Protein AF-A0A645BJB6-F1 (afdb_monomer)

Radius of gyration: 19.21 Å; Cα contacts (8 Å, |Δi|>4): 153; chains: 1; bounding box: 45×45×60 Å

Sequence (201 aa):
MPRSFTDSERAYLQQRLQDEALNCLVLYGVKKTTVDELVKRVKMPKGTFYLFYPFKEALFFEVILQYHDKVQQRLQNLLAENTLPPTIDSLTELLLKMYQEADSDLLRRLLTGEDLELIIRKLPPEMTQEHLEHDDFSISQLLAQIPGAQKANAELYSAAFRAVFLMLLHKKEIGESFMDETMRLLIKGLMIQLFHGDHND

Foldseek 3Di:
DPDDDDPVRLVVLLVLLLVLLLVCLLPPNDPRDDLVNSCVSSVHDSVVVCVPDVGSLLSLVVSVLVVVVVLLVVVLVVLVPDPDQDDLVNVLVVVLVSLVVCLPSRVQSNDAPVRVVVSVVPDDPVSVVVSLVVLLVSQLVVQVSHPQFDSPPSSVLSVQVVVLSCCSNVCVVVDVVCNSVVSSVSSSVSSCCRRPNPPDD

Structure (mmCIF, N/CA/C/O backbone):
data_AF-A0A645BJB6-F1
#
_entry.id   AF-A0A645BJB6-F1
#
loop_
_atom_site.group_PDB
_atom_site.id
_atom_site.type_symbol
_atom_site.label_atom_id
_atom_site.label_alt_id
_atom_site.label_comp_id
_atom_site.label_asym_id
_atom_site.label_entity_id
_atom_site.label_seq_id
_atom_site.pdbx_PDB_ins_code
_atom_site.Cartn_x
_atom_site.Cartn_y
_atom_site.Cartn_z
_atom_site.occupancy
_atom_site.B_iso_or_equiv
_atom_site.auth_seq_id
_atom_site.auth_comp_id
_atom_site.auth_asym_id
_atom_site.auth_atom_id
_atom_site.pdbx_PDB_model_num
ATOM 1 N N . MET A 1 1 ? -23.230 22.806 22.222 1.00 41.25 1 MET A N 1
ATOM 2 C CA . MET A 1 1 ? -22.743 22.348 20.902 1.00 41.25 1 MET A CA 1
ATOM 3 C C . MET A 1 1 ? -21.442 21.595 21.128 1.00 41.25 1 MET A C 1
ATOM 5 O O . MET A 1 1 ? -20.683 22.057 21.978 1.00 41.25 1 MET A O 1
ATOM 9 N N . PRO A 1 2 ? -21.194 20.437 20.490 1.00 50.06 2 PRO A N 1
ATOM 10 C CA . PRO A 1 2 ? -19.896 19.785 20.631 1.00 50.06 2 PRO A CA 1
ATOM 11 C C . PRO A 1 2 ? -18.821 20.738 20.096 1.00 50.06 2 PRO A C 1
ATOM 13 O O . PRO A 1 2 ? -19.073 21.450 19.124 1.00 50.06 2 PRO A O 1
ATOM 16 N N . ARG A 1 3 ? -17.652 20.795 20.746 1.00 61.62 3 ARG A N 1
ATOM 17 C CA . ARG A 1 3 ? -16.498 21.530 20.209 1.00 61.62 3 ARG A CA 1
ATOM 18 C C . ARG A 1 3 ? -16.205 20.988 18.810 1.00 61.62 3 ARG A C 1
ATOM 20 O O . ARG A 1 3 ? -15.992 19.787 18.665 1.00 61.62 3 ARG A O 1
ATOM 27 N N . SER A 1 4 ? -16.226 21.853 17.801 1.00 73.06 4 SER A N 1
ATOM 28 C CA . SER A 1 4 ? -15.658 21.521 16.499 1.00 73.06 4 SER A CA 1
ATOM 29 C C . SER A 1 4 ? -14.151 21.387 16.680 1.00 73.06 4 SER A C 1
ATOM 31 O O . SER A 1 4 ? -13.526 22.292 17.235 1.00 73.06 4 SER A O 1
ATOM 33 N N . PHE A 1 5 ? -13.590 20.261 16.251 1.00 77.38 5 PHE A N 1
ATOM 34 C CA . PHE A 1 5 ? -12.142 20.095 16.178 1.00 77.38 5 PHE A CA 1
ATOM 35 C C . PHE A 1 5 ? -11.541 21.189 15.296 1.00 77.38 5 PHE A C 1
ATOM 37 O O . PHE A 1 5 ? -12.163 21.593 14.310 1.00 77.38 5 PHE A O 1
ATOM 44 N N . THR A 1 6 ? -10.345 21.659 15.636 1.00 86.31 6 THR A N 1
ATOM 45 C CA . THR A 1 6 ? -9.548 22.437 14.680 1.00 86.31 6 THR A CA 1
ATOM 46 C C . THR A 1 6 ? -9.111 21.535 13.523 1.00 86.31 6 THR A C 1
ATOM 48 O O . THR A 1 6 ? -9.079 20.309 13.660 1.00 86.31 6 THR A O 1
ATOM 51 N N . ASP A 1 7 ? -8.721 22.115 12.387 1.00 87.31 7 ASP A N 1
ATOM 52 C CA . ASP A 1 7 ? -8.229 21.324 11.248 1.00 87.31 7 ASP A CA 1
ATOM 53 C C . ASP A 1 7 ? -7.007 20.470 11.626 1.00 87.31 7 ASP A C 1
ATOM 55 O O . ASP A 1 7 ? -6.891 19.319 11.207 1.00 87.31 7 ASP A O 1
ATOM 59 N N . SER A 1 8 ? -6.133 20.989 12.495 1.00 88.44 8 SER A N 1
ATOM 60 C CA . SER A 1 8 ? -4.965 20.260 12.998 1.00 88.44 8 SER A CA 1
ATOM 61 C C . SER A 1 8 ? -5.335 19.098 13.924 1.00 88.44 8 SER A C 1
ATOM 63 O O . SER A 1 8 ? -4.765 18.014 13.803 1.00 88.44 8 SER A O 1
ATOM 65 N N . GLU A 1 9 ? -6.306 19.282 14.823 1.00 88.94 9 GLU A N 1
ATOM 66 C CA . GLU A 1 9 ? -6.826 18.202 15.670 1.00 88.94 9 GLU A CA 1
ATOM 67 C C . GLU A 1 9 ? -7.515 17.125 14.830 1.00 88.94 9 GLU A C 1
ATOM 69 O O . GLU A 1 9 ? -7.349 15.930 15.084 1.00 88.94 9 GLU A O 1
ATOM 74 N N . ARG A 1 10 ? -8.265 17.547 13.807 1.00 90.56 10 ARG A N 1
ATOM 75 C CA . ARG A 1 10 ? -8.949 16.653 12.877 1.00 90.56 10 ARG A CA 1
ATOM 76 C C . ARG A 1 10 ? -7.947 15.788 12.113 1.00 90.56 10 ARG A C 1
ATOM 78 O O . ARG A 1 10 ? -8.090 14.568 12.127 1.00 90.56 10 ARG A O 1
ATOM 85 N N . ALA A 1 11 ? -6.918 16.399 11.527 1.00 90.94 11 ALA A N 1
ATOM 86 C CA . ALA A 1 11 ? -5.856 15.687 10.819 1.00 90.94 11 ALA A CA 1
ATOM 87 C C . ALA A 1 11 ? -5.098 14.718 11.743 1.00 90.94 11 ALA A C 1
ATOM 89 O O . ALA A 1 11 ? -4.878 13.562 11.387 1.00 90.94 11 ALA A O 1
ATOM 90 N N . TYR A 1 12 ? -4.765 15.148 12.964 1.00 92.50 12 TYR A N 1
ATOM 91 C CA . TYR A 1 12 ? -4.098 14.293 13.949 1.00 92.50 12 TYR A CA 1
ATOM 92 C C . TYR A 1 12 ? -4.932 13.055 14.316 1.00 92.50 12 TYR A C 1
ATOM 94 O O . TYR A 1 12 ? -4.411 11.939 14.352 1.00 92.50 12 TYR A O 1
ATOM 102 N N . LEU A 1 13 ? -6.230 13.235 14.580 1.00 92.44 13 LEU A N 1
ATOM 103 C CA . LEU A 1 13 ? -7.131 12.128 14.907 1.00 92.44 13 LEU A CA 1
ATOM 104 C C . LEU A 1 13 ? -7.333 11.181 13.725 1.00 92.44 13 LEU A C 1
ATOM 106 O O . LEU A 1 13 ? -7.364 9.969 13.932 1.00 92.44 13 LEU A O 1
ATOM 110 N N . GLN A 1 14 ? -7.444 11.715 12.507 1.00 94.12 14 GLN A N 1
ATOM 111 C CA . GLN A 1 14 ? -7.544 10.908 11.293 1.00 94.12 14 GLN A CA 1
ATOM 112 C C . GLN A 1 14 ? -6.292 10.048 11.099 1.00 94.12 14 GLN A C 1
ATOM 114 O O . GLN A 1 14 ? -6.424 8.837 10.935 1.00 94.12 14 GLN A O 1
ATOM 119 N N . GLN A 1 15 ? -5.098 10.636 11.226 1.00 94.19 15 GLN A N 1
ATOM 120 C CA . GLN A 1 15 ? -3.836 9.899 11.122 1.00 94.19 15 GLN A CA 1
ATOM 121 C C . GLN A 1 15 ? -3.735 8.804 12.190 1.00 94.19 15 GLN A C 1
ATOM 123 O O . GLN A 1 15 ? -3.462 7.649 11.882 1.00 94.19 15 GLN A O 1
ATOM 128 N N . ARG A 1 16 ? -4.037 9.132 13.454 1.00 95.69 16 ARG A N 1
ATOM 129 C CA . ARG A 1 16 ? -4.058 8.146 14.548 1.00 95.69 16 ARG A CA 1
ATOM 130 C C . ARG A 1 16 ? -5.024 6.996 14.271 1.00 95.69 16 ARG A C 1
ATOM 132 O O . ARG A 1 16 ? -4.738 5.859 14.634 1.00 95.69 16 ARG A O 1
ATOM 139 N N . LEU A 1 17 ? -6.176 7.287 13.671 1.00 96.06 17 LEU A N 1
ATOM 140 C CA . LEU A 1 17 ? -7.171 6.280 13.327 1.00 96.06 17 LEU A CA 1
ATOM 141 C C . LEU A 1 17 ? -6.687 5.367 12.191 1.00 96.06 17 LEU A C 1
ATOM 143 O O . LEU A 1 17 ? -6.909 4.161 12.269 1.00 96.06 17 LEU A O 1
ATOM 147 N N . GLN A 1 18 ? -5.984 5.912 11.198 1.00 95.38 18 GLN A N 1
ATOM 148 C CA . GLN A 1 18 ? -5.334 5.148 10.126 1.00 95.38 18 GLN A CA 1
ATOM 149 C C . GLN A 1 18 ? -4.209 4.257 10.665 1.00 95.38 18 GLN A C 1
ATOM 151 O O . GLN A 1 18 ? -4.168 3.069 10.353 1.00 95.38 18 GLN A O 1
ATOM 156 N N . ASP A 1 19 ? -3.361 4.776 11.553 1.00 94.00 19 ASP A N 1
ATOM 157 C CA . ASP A 1 19 ? -2.277 3.999 12.163 1.00 94.00 19 ASP A CA 1
ATOM 158 C C . ASP A 1 19 ? -2.820 2.806 12.977 1.00 94.00 19 ASP A C 1
ATOM 160 O O . ASP A 1 19 ? -2.329 1.681 12.876 1.00 94.00 19 ASP A O 1
ATOM 164 N N . GLU A 1 20 ? -3.873 3.017 13.775 1.00 95.69 20 GLU A N 1
ATOM 165 C CA . GLU A 1 20 ? -4.501 1.929 14.537 1.00 95.69 20 GLU A CA 1
ATOM 166 C C . GLU A 1 20 ? -5.290 0.965 13.641 1.00 95.69 20 GLU A C 1
ATOM 168 O O . GLU A 1 20 ? -5.354 -0.230 13.936 1.00 95.69 20 GLU A O 1
ATOM 173 N N . ALA A 1 21 ? -5.865 1.447 12.538 1.00 94.56 21 ALA A N 1
ATOM 174 C CA . ALA A 1 21 ? -6.504 0.595 11.543 1.00 94.56 21 ALA A CA 1
ATOM 175 C C . ALA A 1 21 ? -5.497 -0.332 10.862 1.00 94.56 21 ALA A C 1
ATOM 177 O O . ALA A 1 21 ? -5.764 -1.528 10.767 1.00 94.56 21 ALA A O 1
ATOM 178 N N . LEU A 1 22 ? -4.327 0.189 10.486 1.00 90.81 22 LEU A N 1
ATOM 179 C CA . LEU A 1 22 ? -3.211 -0.591 9.958 1.00 90.81 22 LEU A CA 1
ATOM 180 C C . LEU A 1 22 ? -2.800 -1.701 10.934 1.00 90.81 22 LEU A C 1
ATOM 182 O O . LEU A 1 22 ? -2.733 -2.871 10.560 1.00 90.81 22 LEU A O 1
ATOM 186 N N . ASN A 1 23 ? -2.604 -1.357 12.209 1.00 90.56 23 ASN A N 1
ATOM 187 C CA . ASN A 1 23 ? -2.259 -2.335 13.244 1.00 90.56 23 ASN A CA 1
ATOM 188 C C . ASN A 1 23 ? -3.338 -3.416 13.407 1.00 90.56 23 ASN A C 1
ATOM 190 O O . ASN A 1 23 ? -3.025 -4.599 13.539 1.00 90.56 23 ASN A O 1
ATOM 194 N N . CYS A 1 24 ? -4.613 -3.025 13.406 1.00 91.94 24 CYS A N 1
ATOM 195 C CA . CYS A 1 24 ? -5.723 -3.965 13.524 1.00 91.94 24 CYS A CA 1
ATOM 196 C C . CYS A 1 24 ? -5.858 -4.880 12.303 1.00 91.94 24 CYS A C 1
ATOM 198 O O . CYS A 1 24 ? -6.128 -6.066 12.480 1.00 91.94 24 CYS A O 1
ATOM 200 N N . LEU A 1 25 ? -5.642 -4.362 11.091 1.00 88.31 25 LEU A N 1
ATOM 201 C CA . LEU A 1 25 ? -5.614 -5.164 9.869 1.00 88.31 25 LEU A CA 1
ATOM 202 C C . LEU A 1 25 ? -4.536 -6.247 9.962 1.00 88.31 25 LEU A C 1
ATOM 204 O O . LEU A 1 25 ? -4.858 -7.425 9.863 1.00 88.31 25 LEU A O 1
ATOM 208 N N . VAL A 1 26 ? -3.302 -5.857 10.298 1.00 85.31 26 VAL A N 1
ATOM 209 C CA . VAL A 1 26 ? -2.153 -6.770 10.427 1.00 85.31 26 VAL A CA 1
ATOM 210 C C . VAL A 1 26 ? -2.363 -7.852 11.494 1.00 85.31 26 VAL A C 1
ATOM 212 O O . VAL A 1 26 ? -1.903 -8.982 11.338 1.00 85.31 26 VAL A O 1
ATOM 215 N N . LEU A 1 27 ? -3.020 -7.519 12.609 1.00 86.88 27 LEU A N 1
ATOM 216 C CA . LEU A 1 27 ? -3.183 -8.442 13.739 1.00 86.88 27 LEU A CA 1
ATOM 217 C C . LEU A 1 27 ? -4.449 -9.301 13.658 1.00 86.88 27 LEU A C 1
ATOM 219 O O . LEU A 1 27 ? -4.455 -10.435 14.143 1.00 86.88 27 LEU A O 1
ATOM 223 N N . TYR A 1 28 ? -5.537 -8.757 13.115 1.00 88.69 28 TYR A N 1
ATOM 224 C CA . TYR A 1 28 ? -6.873 -9.342 13.245 1.00 88.69 28 TYR A CA 1
ATOM 225 C C . TYR A 1 28 ? -7.620 -9.499 11.915 1.00 88.69 28 TYR A C 1
ATOM 227 O O . TYR A 1 28 ? -8.594 -10.259 11.873 1.00 88.69 28 TYR A O 1
ATOM 235 N N . GLY A 1 29 ? -7.200 -8.807 10.855 1.00 88.44 29 GLY A N 1
ATOM 236 C CA . GLY A 1 29 ? -7.925 -8.712 9.589 1.00 88.44 29 GLY A CA 1
ATOM 237 C C . GLY A 1 29 ? -9.209 -7.877 9.679 1.00 88.44 29 GLY A C 1
ATOM 238 O O . GLY A 1 29 ? -9.611 -7.377 10.743 1.00 88.44 29 GLY A O 1
ATOM 239 N N . VAL A 1 30 ? -9.900 -7.737 8.545 1.00 91.12 30 VAL A N 1
ATOM 240 C CA . VAL A 1 30 ? -11.080 -6.862 8.406 1.00 91.12 30 VAL A CA 1
ATOM 241 C C . VAL A 1 30 ? -12.246 -7.373 9.246 1.00 91.12 30 VAL A C 1
ATOM 243 O O . VAL A 1 30 ? -12.938 -6.602 9.919 1.00 91.12 30 VAL A O 1
ATOM 246 N N . LYS A 1 31 ? -12.471 -8.693 9.229 1.00 90.38 31 LYS A N 1
ATOM 247 C CA . LYS A 1 31 ? -13.650 -9.328 9.836 1.00 90.38 31 LYS A CA 1
ATOM 248 C C . LYS A 1 31 ? -13.679 -9.221 11.361 1.00 90.38 31 LYS A C 1
ATOM 250 O O . LYS A 1 31 ? -14.757 -9.057 11.932 1.00 90.38 31 LYS A O 1
ATOM 255 N N . LYS A 1 32 ? -12.523 -9.336 12.024 1.00 92.06 32 LYS A N 1
ATOM 256 C CA . LYS A 1 32 ? -12.429 -9.326 13.497 1.00 92.06 32 LYS A CA 1
ATOM 257 C C . LYS A 1 32 ? -12.255 -7.925 14.081 1.00 92.06 32 LYS A C 1
ATOM 259 O O . LYS A 1 32 ? -12.437 -7.751 15.284 1.00 92.06 32 LYS A O 1
ATOM 264 N N . THR A 1 33 ? -11.947 -6.929 13.257 1.00 94.12 33 THR A N 1
ATOM 265 C CA . THR A 1 33 ? -11.800 -5.548 13.718 1.00 94.12 33 THR A CA 1
ATOM 266 C C . THR A 1 33 ? -13.156 -4.844 13.770 1.00 94.12 33 THR A C 1
ATOM 268 O O . THR A 1 33 ? -13.929 -4.880 12.815 1.00 94.12 33 THR A O 1
ATOM 271 N N . THR A 1 34 ? -13.467 -4.168 14.877 1.00 96.00 34 THR A N 1
ATOM 272 C CA . THR A 1 34 ? -14.721 -3.417 15.049 1.00 96.00 34 THR A CA 1
ATOM 273 C C . THR A 1 34 ? -14.450 -1.924 15.196 1.00 96.00 34 THR A C 1
ATOM 275 O O . THR A 1 34 ? -13.367 -1.516 15.611 1.00 96.00 34 THR A O 1
ATOM 278 N N . VAL A 1 35 ? -15.454 -1.090 14.897 1.00 97.38 35 VAL A N 1
ATOM 279 C CA . VAL A 1 35 ? -15.363 0.360 15.147 1.00 97.38 35 VAL A CA 1
ATOM 280 C C . VAL A 1 35 ? -15.099 0.634 16.630 1.00 97.38 35 VAL A C 1
ATOM 282 O O . VAL A 1 35 ? -14.296 1.501 16.945 1.00 97.38 35 VAL A O 1
ATOM 285 N N . ASP A 1 36 ? -15.718 -0.129 17.538 1.00 97.25 36 ASP A N 1
ATOM 286 C CA . ASP A 1 36 ? -15.535 0.038 18.986 1.00 97.25 36 ASP A CA 1
ATOM 287 C C . ASP A 1 36 ? -14.086 -0.211 19.427 1.00 97.25 36 ASP A C 1
ATOM 289 O O . ASP A 1 36 ? -13.557 0.532 20.253 1.00 97.25 36 ASP A O 1
ATOM 293 N N . GLU A 1 37 ? -13.418 -1.207 18.842 1.00 96.81 37 GLU A N 1
ATOM 294 C CA . GLU A 1 37 ? -12.002 -1.473 19.110 1.00 96.81 37 GLU A CA 1
ATOM 295 C C . GLU A 1 37 ? -11.101 -0.353 18.565 1.00 96.81 37 GLU A C 1
ATOM 297 O O . GLU A 1 37 ? -10.213 0.123 19.275 1.00 96.81 37 GLU A O 1
ATOM 302 N N . LEU A 1 38 ? -11.360 0.128 17.343 1.00 97.25 38 LEU A N 1
ATOM 303 C CA . LEU A 1 38 ? -10.596 1.224 16.734 1.00 97.25 38 LEU A CA 1
ATOM 304 C C . LEU A 1 38 ? -10.689 2.505 17.569 1.00 97.25 38 LEU A C 1
ATOM 306 O O . LEU A 1 38 ? -9.673 3.089 17.949 1.00 97.25 38 LEU A O 1
ATOM 310 N N . VAL A 1 39 ? -11.904 2.923 17.926 1.00 96.56 39 VAL A N 1
ATOM 311 C CA . VAL A 1 39 ? -12.097 4.171 18.676 1.00 96.56 39 VAL A CA 1
ATOM 312 C C . VAL A 1 39 ? -11.559 4.078 20.102 1.00 96.56 39 VAL A C 1
ATOM 314 O O . VAL A 1 39 ? -11.050 5.064 20.634 1.00 96.56 39 VAL A O 1
ATOM 317 N N . LYS A 1 40 ? -11.581 2.883 20.707 1.00 96.62 40 LYS A N 1
ATOM 318 C CA . LYS A 1 40 ? -10.958 2.625 22.009 1.00 96.62 40 LYS A CA 1
ATOM 319 C C . LYS A 1 40 ? -9.438 2.809 21.961 1.00 96.62 40 LYS A C 1
ATOM 321 O O . LYS A 1 40 ? -8.886 3.424 22.872 1.00 96.62 40 LYS A O 1
ATOM 326 N N . ARG A 1 41 ? -8.769 2.334 20.903 1.00 96.12 41 ARG A N 1
ATOM 327 C CA . ARG A 1 41 ? -7.313 2.494 20.700 1.00 96.12 41 ARG A CA 1
ATOM 328 C C . ARG A 1 41 ? -6.902 3.949 20.495 1.00 96.12 41 ARG A C 1
ATOM 330 O O . ARG A 1 41 ? -5.908 4.401 21.058 1.00 96.12 41 ARG A O 1
ATOM 337 N N . VAL A 1 42 ? -7.709 4.703 19.752 1.00 95.06 42 VAL A N 1
ATOM 338 C CA . VAL A 1 42 ? -7.496 6.143 19.521 1.00 95.06 42 VAL A CA 1
ATOM 339 C C . VAL A 1 42 ? -7.933 6.994 20.724 1.00 95.06 42 VAL A C 1
ATOM 341 O O . VAL A 1 42 ? -7.569 8.162 20.814 1.00 95.06 42 VAL A O 1
ATOM 344 N N . LYS A 1 43 ? -8.660 6.411 21.690 1.00 94.00 43 LYS A N 1
ATOM 345 C CA . LYS A 1 43 ? -9.299 7.112 22.820 1.00 94.00 43 LYS A CA 1
ATOM 346 C C . LYS A 1 43 ? -10.266 8.203 22.346 1.00 94.00 43 LYS A C 1
ATOM 348 O O . LYS A 1 43 ? -10.276 9.314 22.870 1.00 94.00 43 LYS A O 1
ATOM 353 N N . MET A 1 44 ? -11.093 7.871 21.357 1.00 91.44 44 MET A N 1
ATOM 354 C CA . MET A 1 44 ? -12.085 8.772 20.771 1.00 91.44 44 MET A CA 1
ATOM 355 C C . MET A 1 44 ? -13.521 8.260 20.991 1.00 91.44 44 MET A C 1
ATOM 357 O O . MET A 1 44 ? -13.742 7.051 21.076 1.00 91.44 44 MET A O 1
ATOM 361 N N . PRO A 1 45 ? -14.532 9.145 21.069 1.00 93.19 45 PRO A N 1
ATOM 362 C CA . PRO A 1 45 ? -15.930 8.728 21.052 1.00 93.19 45 PRO A CA 1
ATOM 363 C C . PRO A 1 45 ? -16.308 8.056 19.726 1.00 93.19 45 PRO A C 1
ATOM 365 O O . PRO A 1 45 ? -15.892 8.495 18.654 1.00 93.19 45 PRO A O 1
ATOM 368 N N . LYS A 1 46 ? -17.193 7.054 19.779 1.00 94.38 46 LYS A N 1
ATOM 369 C CA . LYS A 1 46 ? -17.682 6.351 18.580 1.00 94.38 46 LYS A CA 1
ATOM 370 C C . LYS A 1 46 ? -18.339 7.284 17.560 1.00 94.38 46 LYS A C 1
ATOM 372 O O . LYS A 1 46 ? -18.137 7.120 16.366 1.00 94.38 46 LYS A O 1
ATOM 377 N N . GLY A 1 47 ? -19.090 8.288 18.019 1.00 92.81 47 GLY A N 1
ATOM 378 C CA . GLY A 1 47 ? -19.708 9.280 17.133 1.00 92.81 47 GLY A CA 1
ATOM 379 C C . GLY A 1 47 ? -18.685 10.068 16.310 1.00 92.81 47 GLY A C 1
ATOM 380 O O . GLY A 1 47 ? -18.955 10.397 15.162 1.00 92.81 47 GLY A O 1
ATOM 381 N N . THR A 1 48 ? -17.489 10.299 16.860 1.00 91.44 48 THR A N 1
ATOM 382 C CA . THR A 1 48 ? -16.407 11.011 16.176 1.00 91.44 48 THR A CA 1
ATOM 383 C C . THR A 1 48 ? -15.858 10.212 14.996 1.00 91.44 48 THR A C 1
ATOM 385 O O . THR A 1 48 ? -15.499 10.813 13.994 1.00 91.44 48 THR A O 1
ATOM 388 N N . PHE A 1 49 ? -15.845 8.876 15.063 1.00 95.94 49 PHE A N 1
ATOM 389 C CA . PHE A 1 49 ? -15.423 8.025 13.943 1.00 95.94 49 PHE A CA 1
ATOM 390 C C . PHE A 1 49 ? -16.243 8.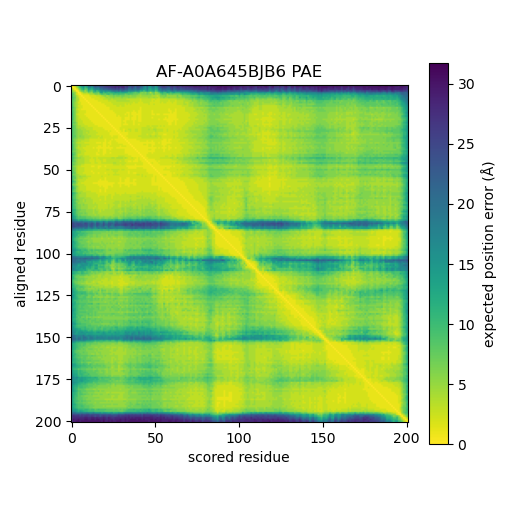312 12.683 1.00 95.94 49 PHE A C 1
ATOM 392 O O . PHE A 1 49 ? -15.687 8.502 11.605 1.00 95.94 49 PHE A O 1
ATOM 399 N N . TYR A 1 50 ? -17.562 8.423 12.846 1.00 94.81 50 TYR A N 1
ATOM 400 C CA . TYR A 1 50 ? -18.491 8.645 11.740 1.00 94.81 50 TYR A CA 1
ATOM 401 C C . TYR A 1 50 ? -18.434 10.060 11.149 1.00 94.81 50 TYR A C 1
ATOM 403 O O . TYR A 1 50 ? -19.058 10.314 10.125 1.00 94.81 50 TYR A O 1
ATOM 411 N N . LEU A 1 51 ? -17.666 10.975 11.754 1.00 91.88 51 LEU A N 1
ATOM 412 C CA . LEU A 1 51 ? -17.330 12.271 11.149 1.00 91.88 51 LEU A CA 1
ATOM 413 C C . LEU A 1 51 ? -16.199 12.165 10.113 1.00 91.88 51 LEU A C 1
ATOM 415 O O . LEU A 1 51 ? -15.990 13.100 9.339 1.00 91.88 51 LEU A O 1
ATOM 419 N N . PHE A 1 52 ? -15.447 11.063 10.140 1.00 92.44 52 PHE A N 1
ATOM 420 C CA . PHE A 1 52 ? -14.357 10.778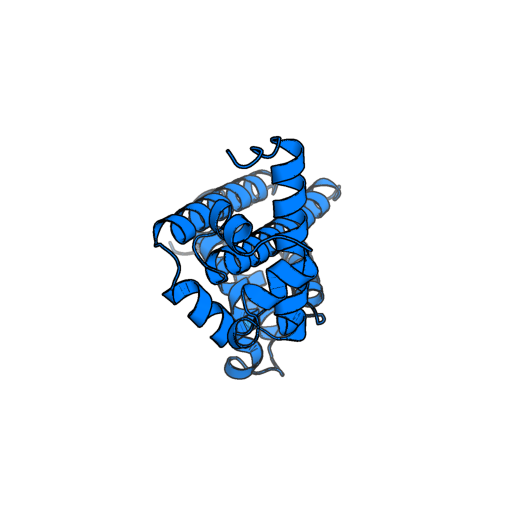 9.210 1.00 92.44 52 PHE A CA 1
ATOM 421 C C . PHE A 1 52 ? -14.758 9.708 8.201 1.00 92.44 52 PHE A C 1
ATOM 423 O O . PHE A 1 52 ? -14.552 9.892 7.009 1.00 92.44 52 PHE A O 1
ATOM 430 N N . TYR A 1 53 ? -15.362 8.615 8.675 1.00 93.75 53 TYR A N 1
ATOM 431 C CA . TYR A 1 53 ? -15.629 7.441 7.853 1.00 93.75 53 TYR A CA 1
ATOM 432 C C . TYR A 1 53 ? -17.060 6.941 8.036 1.00 93.75 53 TYR A C 1
ATOM 434 O O . TYR A 1 53 ? -17.480 6.697 9.170 1.00 93.75 53 TYR A O 1
ATOM 442 N N . PRO A 1 54 ? -17.807 6.690 6.949 1.00 91.88 54 PRO A N 1
ATOM 443 C CA . PRO A 1 54 ? -19.163 6.153 7.050 1.00 91.88 54 PRO A CA 1
ATOM 444 C C . PRO A 1 54 ? -19.182 4.722 7.615 1.00 91.88 54 PRO A C 1
ATOM 446 O O . PRO A 1 54 ? -20.138 4.321 8.278 1.00 91.88 54 PRO A O 1
ATOM 449 N N . PHE A 1 55 ? -18.118 3.947 7.387 1.00 93.88 55 PHE A N 1
ATOM 450 C CA . PHE A 1 55 ? -17.948 2.579 7.876 1.00 93.88 55 PHE A CA 1
ATOM 451 C C . PHE A 1 55 ? -16.457 2.204 7.925 1.00 93.88 55 PHE A C 1
ATOM 453 O O . PHE A 1 55 ? -15.620 2.851 7.300 1.00 93.88 55 PHE A O 1
ATOM 460 N N . LYS A 1 56 ? -16.104 1.152 8.679 1.00 94.38 56 LYS A N 1
ATOM 461 C CA . LYS A 1 56 ? -14.698 0.752 8.894 1.00 94.38 56 LYS A CA 1
ATOM 462 C C . LYS A 1 56 ? -13.981 0.298 7.628 1.00 94.38 56 LYS A C 1
ATOM 464 O O . LYS A 1 56 ? -12.780 0.486 7.518 1.00 94.38 56 LYS A O 1
ATOM 469 N N . GLU A 1 57 ? -14.707 -0.281 6.680 1.00 94.06 57 GLU A N 1
ATOM 470 C CA . GLU A 1 57 ? -14.127 -0.731 5.420 1.00 94.06 57 GLU A CA 1
ATOM 471 C C . GLU A 1 57 ? -13.651 0.447 4.550 1.00 94.06 57 GLU A C 1
ATOM 473 O O . GLU A 1 57 ? -12.649 0.294 3.866 1.00 94.06 57 GLU A O 1
ATOM 478 N N . ALA A 1 58 ? -14.263 1.637 4.658 1.00 92.69 58 ALA A N 1
ATOM 479 C CA . ALA A 1 58 ? -13.764 2.851 4.002 1.00 92.69 58 ALA A CA 1
ATOM 480 C C . ALA A 1 58 ? -12.412 3.289 4.586 1.00 92.69 58 ALA A C 1
ATOM 482 O O . ALA A 1 58 ? -11.487 3.595 3.844 1.00 92.69 58 ALA A O 1
ATOM 483 N N . LEU A 1 59 ? -12.273 3.238 5.915 1.00 94.50 59 LEU A N 1
ATOM 484 C CA . LEU A 1 59 ? -11.001 3.491 6.596 1.00 94.50 59 LEU A CA 1
ATOM 485 C C . LEU A 1 59 ? -9.932 2.469 6.195 1.00 94.50 59 LEU A C 1
ATOM 487 O O . LEU A 1 59 ? -8.802 2.847 5.910 1.00 94.50 59 LEU A O 1
ATOM 491 N N . PHE A 1 60 ? -10.269 1.178 6.169 1.00 92.81 60 PHE A N 1
ATOM 492 C CA . PHE A 1 60 ? -9.315 0.150 5.751 1.00 92.81 60 PHE A CA 1
ATOM 493 C C . PHE A 1 60 ? -8.881 0.318 4.307 1.00 92.81 60 PHE A C 1
ATOM 495 O O . PHE A 1 60 ? -7.699 0.151 4.027 1.00 92.81 60 PHE A O 1
ATOM 502 N N . PHE A 1 61 ? -9.805 0.682 3.419 1.00 89.25 61 PHE A N 1
ATOM 503 C CA . PHE A 1 61 ? -9.459 0.998 2.045 1.00 89.25 61 PHE A CA 1
ATOM 504 C C . PHE A 1 61 ? -8.445 2.136 1.987 1.00 89.25 61 PHE A C 1
ATOM 506 O O . PHE A 1 61 ? -7.369 1.931 1.443 1.00 89.25 61 PHE A O 1
ATOM 513 N N . GLU A 1 62 ? -8.708 3.268 2.647 1.00 89.12 62 GLU A N 1
ATOM 514 C CA . GLU A 1 62 ? -7.771 4.399 2.677 1.00 89.12 62 GLU A CA 1
ATOM 515 C C . GLU A 1 62 ? -6.389 4.007 3.234 1.00 89.12 62 GLU A C 1
ATOM 517 O O . GLU A 1 62 ? -5.370 4.405 2.681 1.00 89.12 62 GLU A O 1
ATOM 522 N N . VAL A 1 63 ? -6.324 3.161 4.269 1.00 89.62 63 VAL A N 1
ATOM 523 C CA . VAL A 1 63 ? -5.047 2.633 4.790 1.00 89.62 63 VAL A CA 1
ATOM 524 C C . VAL A 1 63 ? -4.299 1.784 3.757 1.00 89.62 63 VAL A C 1
ATOM 526 O O . VAL A 1 63 ? -3.075 1.885 3.655 1.00 89.62 63 VAL A O 1
ATOM 529 N N . ILE A 1 64 ? -5.011 0.949 2.996 1.00 83.50 64 ILE A N 1
ATOM 530 C CA . ILE A 1 64 ? -4.421 0.144 1.916 1.00 83.50 64 ILE A CA 1
ATOM 531 C C . ILE A 1 64 ? -3.895 1.061 0.809 1.00 83.50 64 ILE A C 1
ATOM 533 O O . ILE A 1 64 ? -2.775 0.852 0.347 1.00 83.50 64 ILE A O 1
ATOM 537 N N . LEU A 1 65 ? -4.653 2.099 0.439 1.00 82.25 65 LEU A N 1
ATOM 538 C CA . LEU A 1 65 ? -4.236 3.069 -0.576 1.00 82.25 65 LEU A CA 1
ATOM 539 C C . LEU A 1 65 ? -2.973 3.813 -0.147 1.00 82.25 65 LEU A C 1
ATOM 541 O O . LEU A 1 65 ? -1.981 3.814 -0.862 1.00 82.25 65 LEU A O 1
ATOM 545 N N . GLN A 1 66 ? -2.942 4.332 1.081 1.00 83.50 66 GLN A N 1
ATOM 546 C CA . GLN A 1 66 ? -1.752 4.992 1.618 1.00 83.50 66 GLN A CA 1
ATOM 547 C C . GLN A 1 66 ? -0.529 4.071 1.659 1.00 83.50 66 GLN A C 1
ATOM 549 O O . GLN A 1 66 ? 0.610 4.531 1.561 1.00 83.50 66 GLN A O 1
ATOM 554 N N . TYR A 1 67 ? -0.735 2.770 1.869 1.00 80.69 67 TYR A N 1
ATOM 555 C CA . TYR A 1 67 ? 0.349 1.802 1.794 1.00 80.69 67 TYR A CA 1
ATOM 556 C C . TYR A 1 67 ? 0.839 1.621 0.351 1.00 80.69 67 TYR A C 1
ATOM 558 O O . TYR A 1 67 ? 2.050 1.638 0.125 1.00 80.69 67 TYR A O 1
ATOM 566 N N . HIS A 1 68 ? -0.078 1.501 -0.612 1.00 78.81 68 HIS A N 1
ATOM 567 C CA . HIS A 1 68 ? 0.244 1.455 -2.038 1.00 78.81 68 HIS A CA 1
ATOM 568 C C . HIS A 1 68 ? 1.033 2.702 -2.477 1.00 78.81 68 HIS A C 1
ATOM 570 O O . HIS A 1 68 ? 2.132 2.572 -3.021 1.00 78.81 68 HIS A O 1
ATOM 576 N N . ASP A 1 69 ? 0.568 3.897 -2.110 1.00 80.62 69 ASP A N 1
ATOM 577 C CA . ASP A 1 69 ? 1.225 5.168 -2.433 1.00 80.62 69 ASP A CA 1
ATOM 578 C C . ASP A 1 69 ? 2.641 5.245 -1.850 1.00 80.62 69 ASP A C 1
ATOM 580 O O . ASP A 1 69 ? 3.571 5.706 -2.510 1.00 80.62 69 ASP A O 1
ATOM 584 N N . LYS A 1 70 ? 2.856 4.735 -0.627 1.00 82.38 70 LYS A N 1
ATOM 585 C CA . LYS A 1 70 ? 4.198 4.651 -0.018 1.00 82.38 70 LYS A CA 1
ATOM 586 C C . LYS A 1 70 ? 5.133 3.741 -0.812 1.00 82.38 70 LYS A C 1
ATOM 588 O O . LYS A 1 70 ? 6.315 4.061 -0.957 1.00 82.38 70 LYS A O 1
ATOM 593 N N . VAL A 1 71 ? 4.629 2.610 -1.312 1.00 78.75 71 VAL A N 1
ATOM 594 C CA . VAL A 1 71 ? 5.402 1.713 -2.182 1.00 78.75 71 VAL A CA 1
ATOM 595 C C . VAL A 1 71 ? 5.750 2.440 -3.480 1.00 78.75 71 VAL A C 1
ATOM 597 O O . VAL A 1 71 ? 6.918 2.473 -3.864 1.00 78.75 71 VAL A O 1
ATOM 600 N N . GLN A 1 72 ? 4.789 3.105 -4.116 1.00 78.25 72 GLN A N 1
ATOM 601 C CA . GLN A 1 72 ? 5.028 3.833 -5.360 1.00 78.25 72 GLN A CA 1
ATOM 602 C C . GLN A 1 72 ? 5.991 5.018 -5.189 1.00 78.25 72 GLN A C 1
ATOM 604 O O . GLN A 1 72 ? 6.909 5.193 -5.992 1.00 78.25 72 GLN A O 1
ATOM 609 N N . GLN A 1 73 ? 5.852 5.798 -4.118 1.00 82.62 73 GLN A N 1
ATOM 610 C CA . GLN A 1 73 ? 6.748 6.912 -3.812 1.00 82.62 73 GLN A CA 1
ATOM 611 C C . GLN A 1 73 ? 8.184 6.432 -3.578 1.00 82.62 73 GLN A C 1
ATOM 613 O O . GLN A 1 73 ? 9.140 7.064 -4.026 1.00 82.62 73 GLN A O 1
ATOM 618 N N . ARG A 1 74 ? 8.360 5.280 -2.921 1.00 82.38 74 ARG A N 1
ATOM 619 C CA . ARG A 1 74 ? 9.684 4.672 -2.764 1.00 82.38 74 ARG A CA 1
ATOM 620 C C . ARG A 1 74 ? 10.305 4.314 -4.114 1.00 82.38 74 ARG A C 1
ATOM 622 O O . ARG A 1 74 ? 11.496 4.550 -4.296 1.00 82.38 74 ARG A O 1
ATOM 629 N N . LEU A 1 75 ? 9.517 3.787 -5.053 1.00 79.38 75 LEU A N 1
ATOM 630 C CA . LEU A 1 75 ? 9.992 3.495 -6.406 1.00 79.38 75 LEU A CA 1
ATOM 631 C C . LEU A 1 75 ? 10.435 4.777 -7.120 1.00 79.38 75 LEU A C 1
ATOM 633 O O . LEU A 1 75 ? 11.522 4.809 -7.689 1.00 79.38 75 LEU A O 1
ATOM 637 N N . GLN A 1 76 ? 9.634 5.843 -7.040 1.00 80.44 76 GLN A N 1
ATOM 638 C CA . GLN A 1 76 ? 9.979 7.145 -7.621 1.00 80.44 76 GLN A CA 1
ATOM 639 C C . GLN A 1 76 ? 11.293 7.697 -7.050 1.00 80.44 76 GLN A C 1
ATOM 641 O O . GLN A 1 76 ? 12.160 8.113 -7.814 1.00 80.44 76 GLN A O 1
ATOM 646 N N . ASN A 1 77 ? 11.483 7.635 -5.728 1.00 83.75 77 ASN A N 1
ATOM 647 C CA . ASN A 1 77 ? 12.720 8.088 -5.087 1.00 83.75 77 ASN A CA 1
ATOM 648 C C . ASN A 1 77 ? 13.937 7.281 -5.565 1.00 83.75 77 ASN A C 1
ATOM 650 O O . ASN A 1 77 ? 14.960 7.862 -5.917 1.00 83.75 77 ASN A O 1
ATOM 654 N N . LEU A 1 78 ? 13.815 5.951 -5.652 1.00 80.62 78 LEU A N 1
ATOM 655 C CA . LEU A 1 78 ? 14.897 5.088 -6.139 1.00 80.62 78 LEU A CA 1
ATOM 656 C C . LEU A 1 78 ? 15.247 5.371 -7.605 1.00 80.62 78 LEU A C 1
ATOM 658 O O . LEU A 1 78 ? 16.419 5.311 -7.973 1.00 80.62 78 LEU A O 1
ATOM 662 N N . LEU A 1 79 ? 14.261 5.689 -8.445 1.00 78.12 79 LEU A N 1
ATOM 663 C CA . LEU A 1 79 ? 14.505 6.093 -9.831 1.00 78.12 79 LEU A CA 1
ATOM 664 C C . LEU A 1 79 ? 15.195 7.459 -9.914 1.00 78.12 79 LEU A C 1
ATOM 666 O O . LEU A 1 79 ? 16.118 7.614 -10.708 1.00 78.12 79 LEU A O 1
ATOM 670 N N . ALA A 1 80 ? 14.803 8.417 -9.070 1.00 79.38 80 ALA A N 1
ATOM 671 C CA . ALA A 1 80 ? 15.399 9.752 -9.029 1.00 79.38 80 ALA A CA 1
ATOM 672 C C . ALA A 1 80 ? 16.850 9.759 -8.504 1.00 79.38 80 ALA A C 1
ATOM 674 O O . ALA A 1 80 ? 17.657 10.583 -8.930 1.00 79.38 80 ALA A O 1
ATOM 675 N N . GLU A 1 81 ? 17.194 8.849 -7.589 1.00 81.19 81 GLU A N 1
ATOM 676 C CA . GLU A 1 81 ? 18.544 8.715 -7.022 1.00 81.19 81 GLU A CA 1
ATOM 677 C C . GLU A 1 81 ? 19.535 8.000 -7.961 1.00 81.19 81 GLU A C 1
ATOM 679 O O . GLU A 1 81 ? 20.753 8.148 -7.815 1.00 81.19 81 GLU A O 1
ATOM 684 N N . ASN A 1 82 ? 19.048 7.218 -8.931 1.00 67.31 82 ASN A N 1
ATOM 685 C CA . ASN A 1 82 ? 19.904 6.453 -9.836 1.00 67.31 82 ASN A CA 1
ATOM 686 C C . ASN A 1 82 ? 20.472 7.328 -10.966 1.00 67.31 82 ASN A C 1
ATOM 688 O O . ASN A 1 82 ? 19.753 7.921 -11.762 1.00 67.31 82 ASN A O 1
ATOM 692 N N . THR A 1 83 ? 21.803 7.362 -11.068 1.00 58.97 83 THR A N 1
ATOM 693 C CA . THR A 1 83 ? 22.548 8.170 -12.054 1.00 58.97 83 THR A CA 1
ATOM 694 C C . THR A 1 83 ? 22.698 7.506 -13.426 1.00 58.97 83 THR A C 1
ATOM 696 O O . THR A 1 83 ? 23.130 8.160 -14.375 1.00 58.97 83 THR A O 1
ATOM 699 N N . LEU A 1 84 ? 22.354 6.220 -13.551 1.00 58.22 84 LEU A N 1
ATOM 700 C CA . LEU A 1 84 ? 22.435 5.462 -14.801 1.00 58.22 84 LEU A CA 1
ATOM 701 C C . LEU A 1 84 ? 21.044 5.266 -15.417 1.00 58.22 84 LEU A C 1
ATOM 703 O O . LEU A 1 84 ? 20.075 5.084 -14.678 1.00 58.22 84 LEU A O 1
ATOM 707 N N . PRO A 1 85 ? 20.936 5.259 -16.760 1.00 65.50 85 PRO A N 1
ATOM 708 C CA . PRO A 1 85 ? 19.668 5.020 -17.423 1.00 65.50 85 PRO A CA 1
ATOM 709 C C . PRO A 1 85 ? 19.141 3.627 -17.049 1.00 65.50 85 PRO A C 1
ATOM 711 O O . PRO A 1 85 ? 19.882 2.642 -17.148 1.00 65.50 85 PR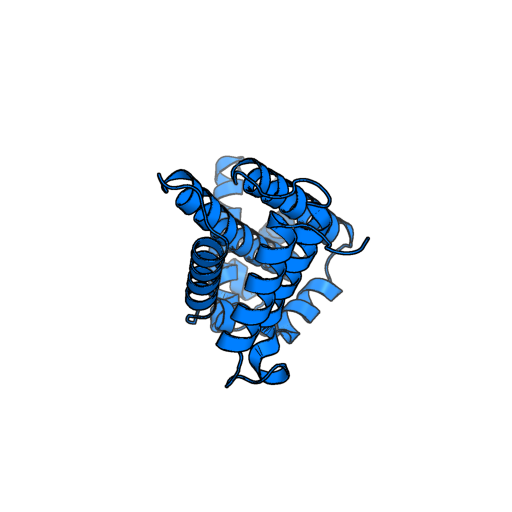O A O 1
ATOM 714 N N . PRO A 1 86 ? 17.878 3.528 -16.614 1.00 75.50 86 PRO A N 1
ATOM 715 C CA . PRO A 1 86 ? 17.299 2.260 -16.216 1.00 75.50 86 PRO A CA 1
ATOM 716 C C . PRO A 1 86 ? 17.209 1.305 -17.416 1.00 75.50 86 PRO A C 1
ATOM 718 O O . PRO A 1 86 ? 16.622 1.627 -18.446 1.00 75.50 86 PRO A O 1
ATOM 721 N N . THR A 1 87 ? 17.786 0.113 -17.275 1.00 85.62 87 THR A N 1
ATOM 722 C CA . THR A 1 87 ? 17.609 -1.000 -18.221 1.00 85.62 87 THR A CA 1
ATOM 723 C C . THR A 1 87 ? 16.374 -1.825 -17.855 1.00 85.62 87 THR A C 1
ATOM 725 O O . THR A 1 87 ? 15.955 -1.829 -16.694 1.00 85.62 87 THR A O 1
ATOM 728 N N . ILE A 1 88 ? 15.835 -2.584 -18.815 1.00 88.38 88 ILE A N 1
ATOM 729 C CA . ILE A 1 88 ? 14.745 -3.550 -18.580 1.00 88.38 88 ILE A CA 1
ATOM 730 C C . ILE A 1 88 ? 15.076 -4.470 -17.397 1.00 88.38 88 ILE A C 1
ATOM 732 O O . ILE A 1 88 ? 14.257 -4.628 -16.492 1.00 88.38 88 ILE A O 1
ATOM 736 N N . ASP A 1 89 ? 16.281 -5.045 -17.368 1.00 89.56 89 ASP A N 1
ATOM 737 C CA . ASP A 1 89 ? 16.682 -5.974 -16.309 1.00 89.56 89 ASP A CA 1
ATOM 738 C C . ASP A 1 89 ? 16.820 -5.263 -14.956 1.00 89.56 89 ASP A C 1
ATOM 740 O O . ASP A 1 89 ? 16.287 -5.743 -13.960 1.00 89.56 89 ASP A O 1
ATOM 744 N N . SER A 1 90 ? 17.451 -4.084 -14.901 1.00 87.88 90 SER A N 1
ATOM 745 C CA . SER A 1 90 ? 17.597 -3.350 -13.634 1.00 87.88 90 SER A CA 1
ATOM 746 C C . SER A 1 90 ? 16.258 -2.889 -13.056 1.00 87.88 90 SER A C 1
ATOM 748 O O . SER A 1 90 ? 16.075 -2.940 -11.843 1.00 87.88 90 SER A O 1
ATOM 750 N N . LEU A 1 91 ? 15.311 -2.465 -13.902 1.00 87.00 91 LEU A N 1
ATOM 751 C CA . LEU A 1 91 ? 13.959 -2.109 -13.459 1.00 87.00 91 LEU A CA 1
ATOM 752 C C . LEU A 1 91 ? 13.171 -3.332 -13.003 1.00 87.00 91 LEU A C 1
ATOM 754 O O . LEU A 1 91 ? 12.463 -3.262 -12.001 1.00 87.00 91 LEU A O 1
ATOM 758 N N . THR A 1 92 ? 13.326 -4.454 -13.707 1.00 90.88 92 THR A N 1
ATOM 759 C CA . THR A 1 92 ? 12.712 -5.726 -13.317 1.00 90.88 92 THR A CA 1
ATOM 760 C C . THR A 1 92 ? 13.191 -6.143 -11.929 1.00 90.88 92 THR A C 1
ATOM 762 O O . THR A 1 92 ? 12.365 -6.416 -11.062 1.00 90.88 92 THR A O 1
ATOM 765 N N . GLU A 1 93 ? 14.505 -6.139 -11.679 1.00 89.69 93 GLU A N 1
ATOM 766 C CA . GLU A 1 93 ? 15.051 -6.492 -10.362 1.00 89.69 93 GLU A CA 1
ATOM 767 C C . GLU A 1 93 ? 14.647 -5.494 -9.273 1.00 89.69 93 GLU A C 1
ATOM 769 O O . GLU A 1 93 ? 14.366 -5.899 -8.146 1.00 89.69 93 GLU A O 1
ATOM 774 N N . LEU A 1 94 ? 14.587 -4.197 -9.594 1.00 87.00 94 LEU A N 1
ATOM 775 C CA . LEU A 1 94 ? 14.136 -3.165 -8.662 1.00 87.00 94 LEU A CA 1
ATOM 776 C C . LEU A 1 94 ? 12.690 -3.412 -8.222 1.00 87.00 94 LEU A C 1
ATOM 778 O O . LEU A 1 94 ? 12.41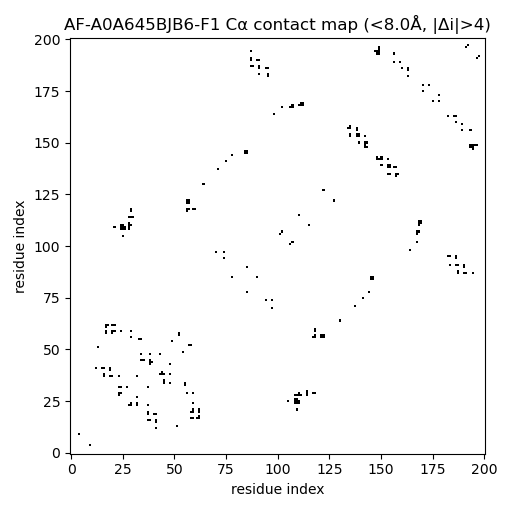2 -3.459 -7.023 1.00 87.00 94 LEU A O 1
ATOM 782 N N . LEU A 1 95 ? 11.789 -3.617 -9.185 1.00 86.31 95 LEU A N 1
ATOM 783 C CA . LEU A 1 95 ? 10.390 -3.931 -8.920 1.00 86.31 95 LEU A CA 1
ATOM 784 C C . LEU A 1 95 ? 10.269 -5.236 -8.131 1.00 86.31 95 LEU A C 1
ATOM 786 O O . LEU A 1 95 ? 9.591 -5.259 -7.109 1.00 86.31 95 LEU A O 1
ATOM 790 N N . LEU A 1 96 ? 10.976 -6.297 -8.530 1.00 88.12 96 LEU A N 1
ATOM 791 C CA . LEU A 1 96 ? 10.978 -7.575 -7.810 1.00 88.12 96 LEU A CA 1
ATOM 792 C C . LEU A 1 96 ? 11.433 -7.440 -6.362 1.00 88.12 96 LEU A C 1
ATOM 794 O O . LEU A 1 96 ? 10.790 -7.988 -5.471 1.00 88.12 96 LEU A O 1
ATOM 798 N N . LYS A 1 97 ? 12.502 -6.685 -6.108 1.00 86.06 97 LYS A N 1
ATOM 799 C CA . LYS A 1 97 ? 12.970 -6.428 -4.747 1.00 86.06 97 LYS A CA 1
ATOM 800 C C . LYS A 1 97 ? 11.903 -5.709 -3.926 1.00 86.06 97 LYS A C 1
ATOM 802 O O . LYS A 1 97 ? 11.661 -6.082 -2.782 1.00 86.06 97 LYS A O 1
ATOM 807 N N . MET A 1 98 ? 11.241 -4.710 -4.507 1.00 81.25 98 MET A N 1
ATOM 808 C CA . MET A 1 98 ? 10.134 -4.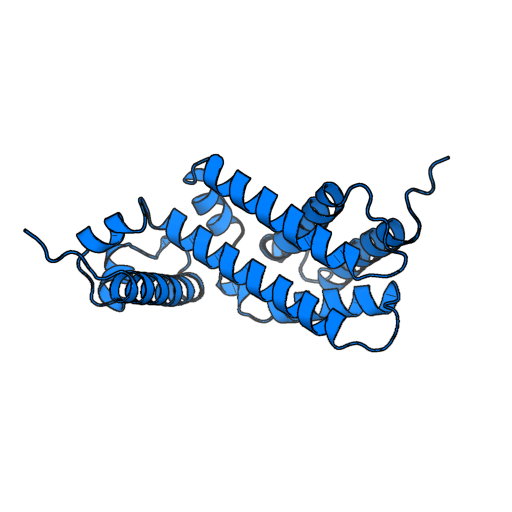021 -3.843 1.00 81.25 98 MET A CA 1
ATOM 809 C C . MET A 1 98 ? 8.969 -4.965 -3.550 1.00 81.25 98 MET A C 1
ATOM 811 O O . MET A 1 98 ? 8.423 -4.908 -2.452 1.00 81.25 98 MET A O 1
ATOM 815 N N . TYR A 1 99 ? 8.640 -5.873 -4.473 1.00 79.62 99 TYR A N 1
ATOM 816 C CA . TYR A 1 99 ? 7.640 -6.920 -4.258 1.00 79.62 99 TYR A CA 1
ATOM 817 C C . TYR A 1 99 ? 8.030 -7.890 -3.143 1.00 79.62 99 TYR A C 1
ATOM 819 O O . TYR A 1 99 ? 7.193 -8.216 -2.312 1.00 79.62 99 TYR A O 1
ATOM 827 N N . GLN A 1 100 ? 9.286 -8.329 -3.080 1.00 80.50 100 GLN A N 1
ATOM 828 C CA . GLN A 1 100 ? 9.768 -9.221 -2.022 1.00 80.50 100 GLN A CA 1
ATOM 829 C C . GLN A 1 100 ? 9.757 -8.540 -0.648 1.00 80.50 100 GLN A C 1
ATOM 831 O O . GLN A 1 100 ? 9.404 -9.159 0.352 1.00 80.50 100 GLN A O 1
ATOM 836 N N . GLU A 1 101 ? 10.098 -7.252 -0.583 1.00 78.25 101 GLU A N 1
ATOM 837 C CA . GLU A 1 101 ? 9.981 -6.451 0.640 1.00 78.25 101 GLU A CA 1
ATOM 838 C C . GLU A 1 101 ? 8.515 -6.265 1.059 1.00 78.25 101 GLU A C 1
ATOM 840 O O . GLU A 1 101 ? 8.190 -6.392 2.239 1.00 78.25 101 GLU A O 1
ATOM 845 N N . ALA A 1 102 ? 7.622 -6.028 0.099 1.00 71.38 102 ALA A N 1
ATOM 846 C CA . ALA A 1 102 ? 6.176 -6.022 0.292 1.00 71.38 102 ALA A CA 1
ATOM 847 C C . ALA A 1 102 ? 5.652 -7.376 0.825 1.00 71.38 102 ALA A C 1
ATOM 849 O O . ALA A 1 102 ? 4.929 -7.407 1.824 1.00 71.38 102 ALA A O 1
ATOM 850 N N . ASP A 1 103 ? 6.064 -8.496 0.218 1.00 68.25 103 ASP A N 1
ATOM 851 C CA . ASP A 1 103 ? 5.716 -9.866 0.634 1.00 68.25 103 ASP A CA 1
ATOM 852 C C . ASP A 1 103 ? 6.391 -10.259 1.958 1.00 68.25 103 ASP A C 1
ATOM 854 O O . ASP A 1 103 ? 5.940 -11.193 2.622 1.00 68.25 103 ASP A O 1
ATOM 858 N N . SER A 1 104 ? 7.434 -9.548 2.406 1.00 61.44 104 SER A N 1
ATOM 859 C CA . SER A 1 104 ? 8.085 -9.776 3.700 1.00 61.44 104 SER A CA 1
ATOM 860 C C . SER A 1 104 ? 7.174 -9.353 4.866 1.00 61.44 104 SER A C 1
ATOM 862 O O . SER A 1 104 ? 7.289 -8.302 5.483 1.00 61.44 104 SER A O 1
ATOM 864 N N . ASP A 1 105 ? 6.217 -10.227 5.175 1.00 62.72 105 ASP A N 1
ATOM 865 C CA . ASP A 1 105 ? 5.358 -10.251 6.361 1.00 62.72 105 ASP A CA 1
ATOM 866 C C . ASP A 1 105 ? 4.276 -9.163 6.463 1.00 62.72 105 ASP A C 1
ATOM 868 O O . ASP A 1 105 ? 3.181 -9.467 6.934 1.00 62.72 105 ASP A O 1
ATOM 872 N N . LEU A 1 106 ? 4.519 -7.931 6.009 1.00 64.25 106 LEU A N 1
ATOM 873 C CA . LEU A 1 106 ? 3.573 -6.834 6.213 1.00 64.25 106 LEU A CA 1
ATOM 874 C C . LEU A 1 106 ? 2.328 -6.967 5.334 1.00 64.25 106 LEU A C 1
ATOM 876 O O . LEU A 1 106 ? 1.245 -7.025 5.900 1.00 64.25 106 LEU A O 1
ATOM 880 N N . LEU A 1 107 ? 2.437 -7.084 4.003 1.00 65.12 107 LEU A N 1
ATOM 881 C CA . LEU A 1 107 ? 1.243 -7.199 3.145 1.00 65.12 107 LEU A CA 1
ATOM 882 C C . LEU A 1 107 ? 0.471 -8.496 3.368 1.00 65.12 107 LEU A C 1
ATOM 884 O O . LEU A 1 107 ? -0.753 -8.475 3.449 1.00 65.12 107 LEU A O 1
ATOM 888 N N . ARG A 1 108 ? 1.189 -9.609 3.555 1.00 66.38 108 ARG A N 1
ATOM 889 C CA . ARG A 1 108 ? 0.583 -10.917 3.838 1.00 66.38 108 ARG A CA 1
ATOM 890 C C . ARG A 1 108 ? -0.263 -10.907 5.112 1.00 66.38 108 ARG A C 1
ATOM 892 O O . ARG A 1 108 ? -1.237 -11.646 5.212 1.00 66.38 108 ARG A O 1
ATOM 899 N N . ARG A 1 109 ? 0.141 -10.115 6.109 1.00 67.88 109 ARG A N 1
ATOM 900 C CA . ARG A 1 109 ? -0.631 -9.910 7.340 1.00 67.88 109 ARG A CA 1
ATOM 901 C C . ARG A 1 109 ? -1.664 -8.802 7.190 1.00 67.88 109 ARG A C 1
ATOM 903 O O . ARG A 1 109 ? -2.697 -8.868 7.839 1.00 67.88 109 ARG A O 1
ATOM 910 N N . LEU A 1 110 ? -1.371 -7.793 6.373 1.00 71.25 110 LEU A N 1
ATOM 911 C CA . LEU A 1 110 ? -2.217 -6.626 6.165 1.00 71.25 110 LEU A CA 1
ATOM 912 C C . LEU A 1 110 ? -3.557 -7.010 5.548 1.00 71.25 110 LEU A C 1
ATOM 914 O O . LEU A 1 110 ? -4.586 -6.482 5.964 1.00 71.25 110 LEU A O 1
ATOM 918 N N . LEU A 1 111 ? -3.535 -7.883 4.539 1.00 75.56 111 LEU A N 1
ATOM 919 C CA . LEU A 1 111 ? -4.723 -8.181 3.760 1.00 75.56 111 LEU A CA 1
ATOM 920 C C . LEU A 1 111 ? -4.650 -9.559 3.105 1.00 75.56 111 LEU A C 1
ATOM 922 O O . LEU A 1 111 ? -3.642 -9.936 2.513 1.00 75.56 111 LEU A O 1
ATOM 926 N N . THR A 1 112 ? -5.756 -10.290 3.169 1.00 80.44 112 THR A N 1
ATOM 927 C CA . THR A 1 112 ? -6.002 -11.474 2.339 1.00 80.44 112 THR A CA 1
ATOM 928 C C . THR A 1 112 ? -6.920 -11.126 1.164 1.00 80.44 112 THR A C 1
ATOM 930 O O . THR A 1 112 ? -7.595 -10.094 1.187 1.00 80.44 112 THR A O 1
ATOM 933 N N . GLY A 1 113 ? -7.011 -11.998 0.153 1.00 78.69 113 GLY A N 1
ATOM 934 C CA . GLY A 1 113 ? -8.016 -11.845 -0.908 1.00 78.69 113 GLY A CA 1
ATOM 935 C C . GLY A 1 113 ? -9.447 -11.718 -0.358 1.00 78.69 113 GLY A C 1
ATOM 936 O O . GLY A 1 113 ? -10.209 -10.868 -0.813 1.00 78.69 113 GLY A O 1
ATOM 937 N N . GLU A 1 114 ? -9.783 -12.478 0.692 1.00 82.12 114 GLU A N 1
ATOM 938 C CA . GLU A 1 114 ? -11.084 -12.388 1.376 1.00 82.12 114 GLU A CA 1
ATOM 939 C C . GLU A 1 114 ? -11.301 -11.024 2.051 1.00 82.12 114 GLU A C 1
ATOM 941 O O . GLU A 1 114 ? -12.398 -10.464 2.004 1.00 82.12 114 GLU A O 1
ATOM 946 N N . ASP A 1 115 ? -10.267 -10.468 2.690 1.00 86.00 115 ASP A N 1
ATOM 947 C CA . ASP A 1 115 ? -10.357 -9.150 3.322 1.00 86.00 115 ASP A CA 1
ATOM 948 C C . ASP A 1 115 ? -10.579 -8.044 2.281 1.00 86.00 115 ASP A C 1
ATOM 950 O O . ASP A 1 115 ? -11.407 -7.156 2.503 1.00 86.00 115 ASP A O 1
ATOM 954 N N . LEU A 1 116 ? -9.887 -8.113 1.137 1.00 83.62 116 LEU A N 1
ATOM 955 C CA . LEU A 1 116 ? -10.081 -7.163 0.042 1.00 83.62 116 LEU A CA 1
ATOM 956 C C . LEU A 1 116 ? -11.505 -7.249 -0.522 1.00 83.62 116 LEU A C 1
ATOM 958 O O . LEU A 1 116 ? -12.152 -6.219 -0.706 1.00 83.62 116 LEU A O 1
ATOM 962 N N . GLU A 1 117 ? -12.030 -8.459 -0.731 1.00 85.69 117 GLU A N 1
ATOM 963 C CA . GLU A 1 117 ? -13.406 -8.665 -1.198 1.00 85.69 117 GLU A CA 1
ATOM 964 C C . GLU A 1 117 ? -14.433 -8.050 -0.230 1.00 85.69 117 GLU A C 1
ATOM 966 O O . GLU A 1 117 ? -15.368 -7.356 -0.647 1.00 85.69 117 GLU A O 1
ATOM 971 N N . LEU A 1 118 ? -14.242 -8.248 1.081 1.00 87.62 118 LEU A N 1
ATOM 972 C CA . LEU A 1 118 ? -15.107 -7.666 2.111 1.00 87.62 118 LEU A CA 1
ATOM 973 C C . LEU A 1 118 ? -15.112 -6.137 2.080 1.00 87.62 118 LEU A C 1
ATOM 975 O O . LEU A 1 118 ? -16.160 -5.533 2.344 1.00 87.62 118 LEU A O 1
ATOM 979 N N . ILE A 1 119 ? -13.959 -5.533 1.792 1.00 88.00 119 ILE A N 1
ATOM 980 C CA . ILE A 1 119 ? -13.816 -4.088 1.653 1.00 88.00 119 ILE A CA 1
ATOM 981 C C . ILE A 1 119 ? -14.532 -3.620 0.386 1.00 88.00 119 ILE A C 1
ATOM 983 O O . ILE A 1 119 ? -15.480 -2.841 0.494 1.00 88.00 119 ILE A O 1
ATOM 987 N N . ILE A 1 120 ? -14.150 -4.145 -0.783 1.00 85.06 120 ILE A N 1
ATOM 988 C CA . ILE A 1 120 ? -14.664 -3.718 -2.095 1.00 85.06 120 ILE A CA 1
ATOM 989 C C . ILE A 1 120 ? -16.189 -3.787 -2.142 1.00 85.06 120 ILE A C 1
ATOM 991 O O . ILE A 1 120 ? -16.833 -2.840 -2.582 1.00 85.06 120 ILE A O 1
ATOM 995 N N . ARG A 1 121 ? -16.798 -4.855 -1.610 1.00 87.44 121 ARG A N 1
ATOM 996 C CA . ARG A 1 121 ? -18.261 -5.025 -1.621 1.00 87.44 121 ARG A CA 1
ATOM 997 C C . ARG A 1 121 ? -19.023 -3.895 -0.917 1.00 87.44 121 ARG A C 1
ATOM 999 O O . ARG A 1 121 ? -20.217 -3.722 -1.151 1.00 87.44 121 ARG A O 1
ATOM 1006 N N . LYS A 1 122 ? -18.378 -3.179 0.004 1.00 87.62 122 LYS A N 1
ATOM 1007 C CA . LYS A 1 122 ? -18.992 -2.090 0.772 1.00 87.62 122 LYS A CA 1
ATOM 1008 C C . LYS A 1 122 ? -18.619 -0.702 0.278 1.00 87.62 122 LYS A C 1
ATOM 1010 O O . LYS A 1 122 ? -19.241 0.258 0.729 1.00 87.62 122 LYS A O 1
ATOM 1015 N N . LEU A 1 123 ? -17.613 -0.584 -0.580 1.00 86.25 123 LEU A N 1
ATOM 1016 C CA . LEU A 1 123 ? -17.171 0.712 -1.062 1.00 86.25 123 LEU A CA 1
ATOM 1017 C C . LEU A 1 123 ? -18.152 1.278 -2.096 1.00 86.25 123 LEU A C 1
ATOM 1019 O O . LEU A 1 123 ? -18.663 0.532 -2.933 1.00 86.25 123 LEU A O 1
ATOM 1023 N N . PRO A 1 124 ? -18.405 2.596 -2.064 1.00 85.94 124 PRO A N 1
ATOM 1024 C CA . PRO A 1 124 ? -18.995 3.299 -3.188 1.00 85.94 124 PRO A CA 1
ATOM 1025 C C . PRO A 1 124 ? -18.084 3.172 -4.419 1.00 85.94 124 PRO A C 1
ATOM 1027 O O . PRO A 1 124 ? -16.860 3.277 -4.266 1.00 85.94 124 PRO A O 1
ATOM 1030 N N . PRO A 1 125 ? -18.645 2.995 -5.628 1.00 82.75 125 PRO A N 1
ATOM 1031 C CA . PRO A 1 125 ? -17.868 2.954 -6.867 1.00 82.75 125 PRO A CA 1
ATOM 1032 C C . PRO A 1 125 ? -16.942 4.163 -7.045 1.00 82.75 125 PRO A C 1
ATOM 1034 O O . PRO A 1 125 ? -15.838 4.026 -7.564 1.00 82.75 125 PRO A O 1
ATOM 1037 N N . GLU A 1 126 ? -17.364 5.334 -6.566 1.00 84.56 126 GLU A N 1
ATOM 1038 C CA . GLU A 1 126 ? -16.631 6.593 -6.694 1.00 84.56 126 GLU A CA 1
ATOM 1039 C C . GLU A 1 126 ? -15.278 6.549 -5.972 1.00 84.56 126 GLU A C 1
ATOM 1041 O O . GLU A 1 126 ? -14.288 7.027 -6.514 1.00 84.56 126 GLU A O 1
ATOM 1046 N N . MET A 1 127 ? -15.205 5.913 -4.794 1.00 80.88 127 MET A N 1
ATOM 1047 C CA . MET A 1 127 ? -13.945 5.791 -4.046 1.00 80.88 127 MET A CA 1
ATOM 1048 C C . MET A 1 127 ? -12.933 4.908 -4.779 1.00 80.88 127 MET A C 1
ATOM 1050 O O . MET A 1 127 ? -11.732 5.154 -4.730 1.00 80.88 127 MET A O 1
ATOM 1054 N N . THR A 1 128 ? -13.408 3.853 -5.444 1.00 79.25 128 THR A N 1
ATOM 1055 C CA . THR A 1 128 ? -12.537 3.002 -6.260 1.00 79.25 128 THR A CA 1
ATOM 1056 C C . THR A 1 128 ? -12.072 3.751 -7.504 1.00 79.25 128 THR A C 1
ATOM 1058 O O . THR A 1 128 ? -10.891 3.700 -7.823 1.00 79.25 128 THR A O 1
ATOM 1061 N N . GLN A 1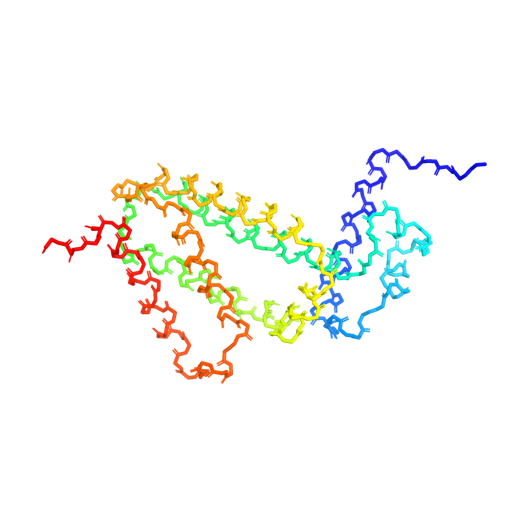 129 ? -12.969 4.483 -8.167 1.00 84.56 129 GLN A N 1
ATOM 1062 C CA . GLN A 1 129 ? -12.649 5.255 -9.368 1.00 84.56 129 GLN A CA 1
ATOM 1063 C C . GLN A 1 129 ? -11.597 6.343 -9.107 1.00 84.56 129 GLN A C 1
ATOM 1065 O O . GLN A 1 129 ? -10.626 6.434 -9.851 1.00 84.56 129 GLN A O 1
ATOM 1070 N N . GLU A 1 130 ? -11.742 7.109 -8.024 1.00 84.88 130 GLU A N 1
ATOM 1071 C CA . GLU A 1 130 ? -10.772 8.139 -7.626 1.00 84.88 130 GLU A CA 1
ATOM 1072 C C . GLU A 1 130 ? -9.368 7.550 -7.417 1.00 84.88 130 GLU A C 1
ATOM 1074 O O . GLU A 1 130 ? -8.365 8.135 -7.825 1.00 84.88 130 GLU A O 1
ATOM 1079 N N . HIS A 1 131 ? -9.286 6.350 -6.839 1.00 80.38 131 HIS A N 1
ATOM 1080 C CA . HIS A 1 131 ? -8.009 5.667 -6.664 1.00 80.38 131 HIS A CA 1
ATOM 1081 C C . HIS A 1 131 ? -7.409 5.169 -7.987 1.00 80.38 131 HIS A C 1
ATOM 1083 O O . HIS A 1 131 ? -6.206 5.313 -8.197 1.00 80.38 131 HIS A O 1
ATOM 1089 N N . LEU A 1 132 ? -8.229 4.626 -8.896 1.00 81.88 132 LEU A N 1
ATOM 1090 C CA . LEU A 1 132 ? -7.760 4.227 -10.228 1.00 81.88 132 LEU A CA 1
ATOM 1091 C C . LEU A 1 132 ? -7.141 5.422 -10.969 1.00 81.88 132 LEU A C 1
ATOM 1093 O O . LEU A 1 132 ? -6.053 5.301 -11.525 1.00 81.88 132 LEU A O 1
ATOM 1097 N N . GLU A 1 133 ? -7.796 6.583 -10.906 1.00 85.56 133 GLU A N 1
ATOM 1098 C CA . GLU A 1 133 ? -7.302 7.831 -11.498 1.00 85.56 133 GLU A CA 1
ATOM 1099 C C . GLU A 1 133 ? -6.001 8.312 -10.836 1.00 85.56 133 GLU A C 1
ATOM 1101 O O . GLU A 1 133 ? -5.089 8.779 -11.524 1.00 85.56 133 GLU A O 1
ATOM 1106 N N . HIS A 1 134 ? -5.882 8.167 -9.511 1.00 84.38 134 HIS A N 1
ATOM 1107 C CA . HIS A 1 134 ? -4.659 8.503 -8.780 1.00 84.38 134 HIS A CA 1
ATOM 1108 C C . HIS A 1 134 ? -3.463 7.646 -9.214 1.00 84.38 134 HIS A C 1
ATOM 1110 O O . HIS A 1 134 ? -2.379 8.169 -9.482 1.00 84.38 134 HIS A O 1
ATOM 1116 N N . ASP A 1 135 ? -3.657 6.335 -9.314 1.00 81.38 135 ASP A N 1
ATOM 1117 C CA . ASP A 1 135 ? -2.626 5.404 -9.767 1.00 81.38 135 ASP A CA 1
ATOM 1118 C C . ASP A 1 135 ? -2.197 5.689 -11.212 1.00 81.38 135 ASP A C 1
ATOM 1120 O O . ASP A 1 135 ? -0.999 5.723 -11.507 1.00 81.38 135 ASP A O 1
ATOM 1124 N N . ASP A 1 136 ? -3.161 5.934 -12.107 1.00 85.25 136 ASP A N 1
ATOM 1125 C CA . ASP A 1 136 ? -2.904 6.242 -13.517 1.00 85.25 136 ASP A CA 1
ATOM 1126 C C . ASP A 1 136 ? -2.068 7.520 -13.650 1.00 85.25 136 ASP A C 1
ATOM 1128 O O . ASP A 1 136 ? -1.087 7.568 -14.407 1.00 85.25 136 ASP A O 1
ATOM 1132 N N . PHE A 1 137 ? -2.386 8.540 -12.848 1.00 83.62 137 PHE A N 1
ATOM 1133 C CA . PHE A 1 137 ? -1.577 9.749 -12.745 1.00 83.62 137 PHE A CA 1
ATOM 1134 C C . PHE A 1 137 ? -0.157 9.442 -12.247 1.00 83.62 137 PHE A C 1
ATOM 1136 O O . PHE A 1 137 ? 0.828 9.862 -12.864 1.00 83.62 137 PHE A O 1
ATOM 1143 N N . SER A 1 138 ? -0.028 8.687 -11.159 1.00 82.38 138 SER A N 1
ATOM 1144 C CA . SER A 1 138 ? 1.261 8.409 -10.524 1.00 82.38 138 SER A CA 1
ATOM 1145 C C . SER A 1 138 ? 2.172 7.525 -11.392 1.00 82.38 138 SER A C 1
ATOM 1147 O O . SER A 1 138 ? 3.390 7.736 -11.428 1.00 82.38 138 SER A O 1
ATOM 1149 N N . ILE A 1 139 ? 1.616 6.572 -12.149 1.00 83.62 139 ILE A N 1
ATOM 1150 C CA . ILE A 1 139 ? 2.357 5.773 -13.139 1.00 83.62 139 ILE A CA 1
ATOM 1151 C C . ILE A 1 139 ? 2.769 6.638 -14.327 1.00 83.62 139 ILE A C 1
ATOM 1153 O O . ILE A 1 139 ? 3.922 6.569 -14.749 1.00 83.62 139 ILE A O 1
ATOM 1157 N N . SER A 1 140 ? 1.895 7.520 -14.813 1.00 84.62 140 SER A N 1
ATOM 1158 C CA . SER A 1 140 ? 2.242 8.463 -15.884 1.00 84.62 140 SER A CA 1
ATOM 1159 C C . SER A 1 140 ? 3.442 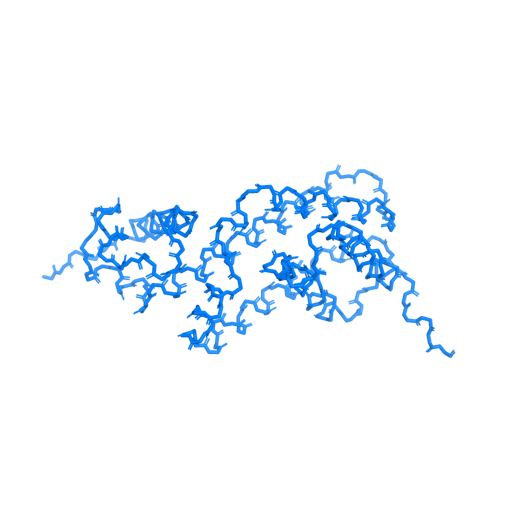9.344 -15.511 1.00 84.62 140 SER A C 1
ATOM 1161 O O . SER A 1 140 ? 4.355 9.530 -16.319 1.00 84.62 140 SER A O 1
ATOM 1163 N N . GLN A 1 141 ? 3.492 9.837 -14.267 1.00 82.88 141 GLN A N 1
ATOM 1164 C CA . GLN A 1 141 ? 4.635 10.600 -13.744 1.00 82.88 141 GLN A CA 1
ATOM 1165 C C . GLN A 1 141 ? 5.921 9.768 -13.674 1.00 82.88 141 GLN A C 1
ATOM 1167 O O . GLN A 1 141 ? 7.010 10.285 -13.927 1.00 82.88 141 GLN A O 1
ATOM 1172 N N . LEU A 1 142 ? 5.809 8.484 -13.339 1.00 80.94 142 LEU A N 1
ATOM 1173 C CA . LEU A 1 142 ? 6.945 7.571 -13.278 1.00 80.94 142 LEU A CA 1
ATOM 1174 C C . LEU A 1 142 ? 7.489 7.265 -14.679 1.00 80.94 142 LEU A C 1
ATOM 1176 O O . LEU A 1 142 ? 8.687 7.407 -14.918 1.00 80.94 142 LEU A O 1
ATOM 1180 N N . LEU A 1 143 ? 6.616 6.915 -15.628 1.00 83.06 143 LEU A N 1
ATOM 1181 C CA . LEU A 1 143 ? 6.998 6.645 -17.017 1.00 83.06 143 LEU A CA 1
ATOM 1182 C C . LEU A 1 143 ? 7.625 7.871 -17.688 1.00 83.06 143 LEU A C 1
ATOM 1184 O O . LEU A 1 143 ? 8.537 7.740 -18.502 1.00 83.06 143 LEU A O 1
ATOM 1188 N N . ALA A 1 144 ? 7.190 9.080 -17.320 1.00 83.12 144 ALA A N 1
ATOM 1189 C CA . ALA A 1 144 ? 7.780 10.315 -17.823 1.00 83.12 144 ALA A CA 1
ATOM 1190 C C . ALA A 1 144 ? 9.271 10.470 -17.467 1.00 83.12 144 ALA A C 1
ATOM 1192 O O . ALA A 1 144 ? 9.996 11.118 -18.228 1.00 83.12 144 ALA A O 1
ATOM 1193 N N . GLN A 1 145 ? 9.716 9.867 -16.359 1.00 79.06 145 GLN A N 1
ATOM 1194 C CA . GLN A 1 145 ? 11.094 9.924 -15.859 1.00 79.06 145 GLN A CA 1
ATOM 1195 C C . GLN A 1 145 ? 11.998 8.831 -16.441 1.00 79.06 145 GLN A C 1
ATOM 1197 O O . GLN A 1 145 ? 13.214 8.928 -16.307 1.00 79.06 145 GLN A O 1
ATOM 1202 N N . ILE A 1 146 ? 11.436 7.810 -17.096 1.00 80.12 146 ILE A N 1
ATOM 1203 C CA . ILE A 1 146 ? 12.186 6.678 -17.649 1.00 80.12 146 ILE A CA 1
ATOM 1204 C C . ILE A 1 146 ? 12.506 6.950 -19.129 1.00 80.12 146 ILE A C 1
ATOM 1206 O O . ILE A 1 146 ? 11.604 6.936 -19.973 1.00 80.12 146 ILE A O 1
ATOM 1210 N N . PRO A 1 147 ? 13.780 7.184 -19.499 1.00 79.00 147 PRO A N 1
ATOM 1211 C CA . PRO A 1 147 ? 14.158 7.361 -20.896 1.00 79.00 147 PRO A CA 1
ATOM 1212 C C . PRO A 1 147 ? 13.894 6.080 -21.694 1.00 79.00 147 PRO A C 1
ATOM 1214 O O . PRO A 1 147 ? 14.302 4.998 -21.284 1.00 79.00 147 PRO A O 1
ATOM 1217 N N . GLY A 1 148 ? 13.239 6.203 -22.849 1.00 78.44 148 GLY A N 1
ATOM 1218 C CA . GLY A 1 148 ? 12.931 5.064 -23.721 1.00 78.44 148 GLY A CA 1
ATOM 1219 C C . GLY A 1 148 ? 11.663 4.288 -23.354 1.00 78.44 148 GLY A C 1
ATOM 1220 O O . GLY A 1 148 ? 11.254 3.440 -24.139 1.00 78.44 148 GLY A O 1
ATOM 1221 N N . ALA A 1 149 ? 11.002 4.603 -22.234 1.00 80.44 149 ALA A N 1
ATOM 1222 C CA . ALA A 1 149 ? 9.677 4.062 -21.953 1.00 80.44 149 ALA A CA 1
ATOM 1223 C C . ALA A 1 149 ? 8.637 4.647 -22.917 1.00 80.44 149 ALA A C 1
ATOM 1225 O O . ALA A 1 149 ? 8.586 5.86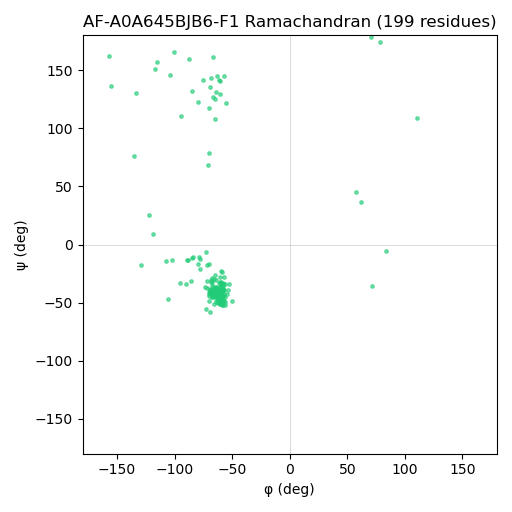0 -23.165 1.00 80.44 149 ALA A O 1
ATOM 1226 N N . GLN A 1 150 ? 7.772 3.782 -23.431 1.00 77.44 150 GLN A N 1
ATOM 1227 C CA . GLN A 1 150 ? 6.600 4.180 -24.184 1.00 77.44 150 GLN A CA 1
ATOM 1228 C C . GLN A 1 150 ? 5.597 4.817 -23.238 1.00 77.44 150 GLN A C 1
ATOM 1230 O O . GLN A 1 150 ? 5.105 4.208 -22.295 1.00 77.44 150 GLN A O 1
ATOM 1235 N N . LYS A 1 151 ? 5.318 6.091 -23.503 1.00 73.94 151 LYS A N 1
ATOM 1236 C CA . LYS A 1 151 ? 4.387 6.898 -22.709 1.00 73.94 151 LYS A CA 1
ATOM 1237 C C . LYS A 1 151 ? 2.935 6.718 -23.156 1.00 73.94 151 LYS A C 1
ATOM 1239 O O . LYS A 1 151 ? 2.033 7.189 -22.476 1.00 73.94 151 LYS A O 1
ATOM 1244 N N . ALA A 1 152 ? 2.719 6.082 -24.310 1.00 70.19 152 ALA A N 1
ATOM 1245 C CA . ALA A 1 152 ? 1.392 5.695 -24.766 1.00 70.19 152 ALA A CA 1
ATOM 1246 C C . ALA A 1 152 ? 0.841 4.581 -23.862 1.00 70.19 152 ALA A C 1
ATOM 1248 O O . ALA A 1 152 ? 1.591 3.703 -23.441 1.00 70.19 152 ALA A O 1
ATOM 1249 N N . ASN A 1 153 ? -0.466 4.613 -23.594 1.00 80.06 153 ASN A N 1
ATOM 1250 C CA . ASN A 1 153 ? -1.179 3.623 -22.780 1.00 80.06 153 ASN A CA 1
ATOM 1251 C C . ASN A 1 153 ? -0.698 3.538 -21.316 1.00 80.06 153 ASN A C 1
ATOM 1253 O O . ASN A 1 153 ? -0.657 2.448 -20.742 1.00 80.06 153 ASN A O 1
ATOM 1257 N N . ALA A 1 154 ? -0.334 4.665 -20.695 1.00 84.00 154 ALA A N 1
ATOM 1258 C CA . ALA A 1 154 ? 0.082 4.698 -19.289 1.00 84.00 154 ALA A CA 1
ATOM 1259 C C . ALA A 1 154 ? -0.987 4.107 -18.350 1.00 84.00 154 ALA A C 1
ATOM 1261 O O . ALA A 1 154 ? -0.644 3.416 -17.393 1.00 84.00 154 ALA A O 1
ATOM 1262 N N . GLU A 1 155 ? -2.267 4.294 -18.676 1.00 87.19 155 GLU A N 1
ATOM 1263 C CA . GLU A 1 155 ? -3.415 3.717 -17.972 1.00 87.19 155 GLU A CA 1
ATOM 1264 C C . GLU A 1 155 ? -3.426 2.180 -18.059 1.00 87.19 155 GLU A C 1
ATOM 1266 O O . GLU A 1 155 ? -3.700 1.491 -17.076 1.00 87.19 155 GLU A O 1
ATOM 1271 N N . LEU A 1 156 ? -3.057 1.609 -19.213 1.00 89.19 156 LEU A N 1
ATOM 1272 C CA . LEU A 1 156 ? -2.959 0.156 -19.381 1.00 89.19 156 LEU A CA 1
ATOM 1273 C C . LEU A 1 156 ? -1.809 -0.420 -18.551 1.00 89.19 156 LEU A C 1
ATOM 1275 O O . LEU A 1 156 ? -1.990 -1.425 -17.864 1.00 89.19 156 LEU A O 1
ATOM 1279 N N . TYR A 1 157 ? -0.637 0.218 -18.587 1.00 87.81 157 TYR A N 1
ATOM 1280 C CA . TYR A 1 157 ? 0.499 -0.201 -17.766 1.00 87.81 157 TYR A CA 1
ATOM 1281 C C . TYR A 1 157 ? 0.201 -0.046 -16.274 1.00 87.81 157 TYR A C 1
ATOM 1283 O O . TYR A 1 157 ? 0.539 -0.936 -15.497 1.00 87.81 157 TYR A O 1
ATOM 1291 N N . SER A 1 158 ? -0.480 1.030 -15.880 1.00 86.94 158 SER A N 1
ATOM 1292 C CA . SER A 1 158 ? -0.974 1.237 -14.517 1.00 86.94 158 SER A CA 1
ATOM 1293 C C . SER A 1 158 ? -1.874 0.084 -14.073 1.00 86.94 158 SER A C 1
ATOM 1295 O O . SER A 1 158 ? -1.588 -0.584 -13.076 1.00 86.94 158 SER A O 1
ATOM 1297 N N . ALA A 1 159 ? -2.889 -0.253 -14.875 1.00 88.88 159 ALA A N 1
ATOM 1298 C CA . ALA A 1 159 ? -3.763 -1.388 -14.608 1.00 88.88 159 ALA A CA 1
ATOM 1299 C C . ALA A 1 159 ? -3.004 -2.725 -14.532 1.00 88.88 159 ALA A C 1
ATOM 1301 O O . ALA A 1 159 ? -3.284 -3.541 -13.650 1.00 88.88 159 ALA A O 1
ATOM 1302 N N . ALA A 1 160 ? -2.020 -2.945 -15.408 1.00 91.62 160 ALA A N 1
ATOM 1303 C CA . ALA A 1 160 ? -1.216 -4.162 -15.418 1.00 91.62 160 ALA A CA 1
ATOM 1304 C C . ALA A 1 160 ? -0.316 -4.287 -14.176 1.00 91.62 160 ALA A C 1
ATOM 1306 O O . ALA A 1 160 ? -0.290 -5.348 -13.551 1.00 91.62 160 ALA A O 1
ATOM 1307 N N . PHE A 1 161 ? 0.377 -3.219 -13.763 1.00 87.00 161 PHE A N 1
ATOM 1308 C CA . PHE A 1 161 ? 1.169 -3.234 -12.527 1.00 87.00 161 PHE A CA 1
ATOM 1309 C C . PHE A 1 161 ? 0.291 -3.404 -11.291 1.00 87.00 161 PHE A C 1
ATOM 1311 O O . PHE A 1 161 ? 0.649 -4.181 -10.406 1.00 87.00 161 PHE A O 1
ATOM 1318 N N . ARG A 1 162 ? -0.886 -2.766 -11.253 1.00 85.31 162 ARG A N 1
ATOM 1319 C CA . ARG A 1 162 ? -1.870 -2.981 -10.185 1.00 85.31 162 ARG A CA 1
ATOM 1320 C C . ARG A 1 162 ? -2.307 -4.444 -10.115 1.00 85.31 162 ARG A C 1
ATOM 1322 O O . ARG A 1 162 ? -2.372 -5.006 -9.026 1.00 85.31 162 ARG A O 1
ATOM 1329 N N . ALA A 1 163 ? -2.559 -5.091 -11.255 1.00 88.38 163 ALA A N 1
ATOM 1330 C CA . ALA A 1 163 ? -2.900 -6.512 -11.296 1.00 88.38 163 ALA A CA 1
ATOM 1331 C C . ALA A 1 163 ? -1.763 -7.393 -10.750 1.00 88.38 163 ALA A C 1
ATOM 1333 O O . ALA A 1 163 ? -2.013 -8.267 -9.920 1.00 88.38 163 ALA A O 1
ATOM 1334 N N . VAL A 1 164 ? -0.513 -7.119 -11.145 1.00 88.75 164 VAL A N 1
ATOM 1335 C CA . VAL A 1 164 ? 0.678 -7.802 -10.607 1.00 88.75 164 VAL A CA 1
ATOM 1336 C C . VAL A 1 164 ? 0.794 -7.597 -9.091 1.00 88.75 164 VAL A C 1
ATOM 1338 O O . VAL A 1 164 ? 1.072 -8.547 -8.363 1.00 88.75 164 VAL A O 1
ATOM 1341 N N . PHE A 1 165 ? 0.514 -6.396 -8.583 1.00 81.19 165 PHE A N 1
ATOM 1342 C CA . PHE A 1 165 ? 0.489 -6.128 -7.144 1.00 81.19 165 PHE A CA 1
ATOM 1343 C C . PHE A 1 165 ? -0.615 -6.900 -6.412 1.00 81.19 165 PHE A C 1
ATOM 1345 O O . PHE A 1 165 ? -0.355 -7.512 -5.376 1.00 81.19 165 PHE A O 1
ATOM 1352 N N . LEU A 1 166 ? -1.829 -6.950 -6.966 1.00 82.06 166 LEU A N 1
ATOM 1353 C CA . LEU A 1 166 ? -2.953 -7.682 -6.375 1.00 82.06 166 LEU A CA 1
ATOM 1354 C C . LEU A 1 166 ? -2.724 -9.198 -6.331 1.00 82.06 166 LEU A C 1
ATOM 1356 O O . LEU A 1 166 ? -3.238 -9.862 -5.432 1.00 82.06 166 LEU A O 1
ATOM 1360 N N . MET A 1 167 ? -1.905 -9.757 -7.228 1.00 84.19 167 MET A N 1
ATOM 1361 C CA . MET A 1 167 ? -1.528 -11.176 -7.180 1.00 84.19 167 MET A CA 1
ATOM 1362 C C . MET A 1 167 ? -0.822 -11.574 -5.877 1.00 84.19 167 MET A C 1
ATOM 1364 O O . MET A 1 167 ? -0.904 -12.739 -5.488 1.00 84.19 167 MET A O 1
ATOM 1368 N N . LEU A 1 168 ? -0.199 -10.634 -5.151 1.00 79.31 168 LEU A N 1
ATOM 1369 C CA . LEU A 1 168 ? 0.367 -10.905 -3.822 1.00 79.31 168 LEU A CA 1
ATOM 1370 C C . LEU A 1 168 ? -0.677 -11.455 -2.837 1.00 79.31 168 LEU A C 1
ATOM 1372 O O . LEU A 1 168 ? -0.337 -12.222 -1.937 1.00 79.31 168 LEU A O 1
ATOM 1376 N N . LEU A 1 169 ? -1.952 -11.104 -3.024 1.00 80.12 169 LEU A N 1
ATOM 1377 C CA . LEU A 1 169 ? -3.063 -11.558 -2.186 1.00 80.12 169 LEU A CA 1
ATOM 1378 C C . LEU A 1 169 ? -3.521 -12.989 -2.515 1.00 80.12 169 LEU A C 1
ATOM 1380 O O . LEU A 1 169 ? -4.292 -13.565 -1.749 1.00 80.12 169 LEU A O 1
ATOM 1384 N N . HIS A 1 170 ? -3.036 -13.557 -3.625 1.00 82.19 170 HIS A N 1
ATOM 1385 C CA . HIS A 1 170 ? -3.485 -14.826 -4.210 1.00 82.19 170 HIS A CA 1
ATOM 1386 C C . HIS A 1 170 ? -2.356 -15.863 -4.344 1.00 82.19 170 HIS A C 1
ATOM 1388 O O . HIS A 1 170 ? -2.385 -16.751 -5.199 1.00 82.19 170 HIS A O 1
ATOM 1394 N N . LYS A 1 171 ? -1.316 -15.757 -3.506 1.00 81.62 171 LYS A N 1
ATOM 1395 C CA . LYS A 1 171 ? -0.122 -16.618 -3.571 1.00 81.62 171 LYS A CA 1
ATOM 1396 C C . LYS A 1 171 ? -0.449 -18.113 -3.447 1.00 81.62 171 LYS A C 1
ATOM 1398 O O . LYS A 1 171 ? 0.206 -18.942 -4.076 1.00 81.62 171 LYS A O 1
ATOM 1403 N N . LYS A 1 172 ? -1.467 -18.464 -2.652 1.00 84.06 172 LYS A N 1
ATOM 1404 C CA . LYS A 1 172 ? -1.904 -19.858 -2.465 1.00 84.06 172 LYS A CA 1
ATOM 1405 C C . LYS A 1 172 ? -2.536 -20.425 -3.731 1.00 84.06 172 LYS A C 1
ATOM 1407 O O . LYS A 1 172 ? -2.282 -21.575 -4.071 1.00 84.06 172 LYS A O 1
ATOM 1412 N N . GLU A 1 173 ? -3.341 -19.619 -4.409 1.00 86.88 173 GLU A N 1
ATOM 1413 C CA . GLU A 1 173 ? -4.042 -19.961 -5.642 1.00 86.88 173 GLU A CA 1
ATOM 1414 C C . GLU A 1 173 ? -3.081 -20.043 -6.834 1.00 86.88 173 GLU A C 1
ATOM 1416 O O . GLU A 1 173 ? -3.233 -20.918 -7.681 1.00 86.88 173 GLU A O 1
ATOM 1421 N N . ILE A 1 174 ? -2.078 -19.160 -6.882 1.00 87.81 174 ILE A N 1
ATOM 1422 C CA . ILE A 1 174 ? -1.038 -19.134 -7.924 1.00 87.81 174 ILE A CA 1
ATOM 1423 C C . ILE A 1 174 ? -0.032 -20.282 -7.739 1.00 87.81 174 ILE A C 1
ATOM 1425 O O . ILE A 1 174 ? 0.428 -20.873 -8.715 1.00 87.81 174 ILE A O 1
ATOM 1429 N N . GLY A 1 175 ? 0.293 -20.616 -6.488 1.00 87.56 175 GLY A N 1
ATOM 1430 C CA . GLY A 1 175 ? 1.285 -21.622 -6.120 1.00 87.56 175 GLY A CA 1
ATOM 1431 C C . GLY A 1 175 ? 2.524 -20.988 -5.492 1.00 87.56 175 GLY A C 1
ATOM 1432 O O . GLY A 1 175 ? 3.353 -20.385 -6.173 1.00 87.56 175 GLY A O 1
ATOM 1433 N N . GLU A 1 176 ? 2.687 -21.179 -4.179 1.00 85.94 176 GLU A N 1
ATOM 1434 C CA . GLU A 1 176 ? 3.740 -20.521 -3.391 1.00 85.94 176 GLU A CA 1
ATOM 1435 C C . GLU A 1 176 ? 5.160 -20.810 -3.898 1.00 85.94 176 GLU A C 1
ATOM 1437 O O . GLU A 1 176 ? 6.019 -19.935 -3.816 1.00 85.94 176 GLU A O 1
ATOM 1442 N N . SER A 1 177 ? 5.398 -22.008 -4.443 1.00 89.38 177 SER A N 1
ATOM 1443 C CA . SER A 1 177 ? 6.713 -22.448 -4.921 1.00 89.38 177 SER A CA 1
ATOM 1444 C C . SER A 1 177 ? 7.184 -21.767 -6.204 1.00 89.38 177 SER A C 1
ATOM 1446 O O . SER A 1 177 ? 8.363 -21.870 -6.510 1.00 89.38 177 SER A O 1
ATOM 1448 N N . PHE A 1 178 ? 6.282 -21.135 -6.960 1.00 89.00 178 PHE A N 1
ATOM 1449 C CA . PHE A 1 178 ? 6.593 -20.474 -8.233 1.00 89.00 178 PHE A CA 1
ATOM 1450 C C . PHE A 1 178 ? 6.301 -18.972 -8.201 1.00 89.00 178 PHE A C 1
ATOM 1452 O O . PHE A 1 178 ? 6.283 -18.328 -9.251 1.00 89.00 178 PHE A O 1
ATOM 1459 N N . MET A 1 179 ? 5.996 -18.404 -7.029 1.00 86.44 179 MET A N 1
ATOM 1460 C CA . MET A 1 179 ? 5.541 -17.016 -6.938 1.00 86.44 179 MET A CA 1
ATOM 1461 C C . MET A 1 179 ? 6.605 -16.037 -7.444 1.00 86.44 179 MET A C 1
ATOM 1463 O O . MET A 1 179 ? 6.300 -15.163 -8.252 1.00 86.44 179 MET A O 1
ATOM 1467 N N . ASP A 1 180 ? 7.855 -16.208 -7.018 1.00 87.50 180 ASP A N 1
ATOM 1468 C CA . ASP A 1 180 ? 8.954 -1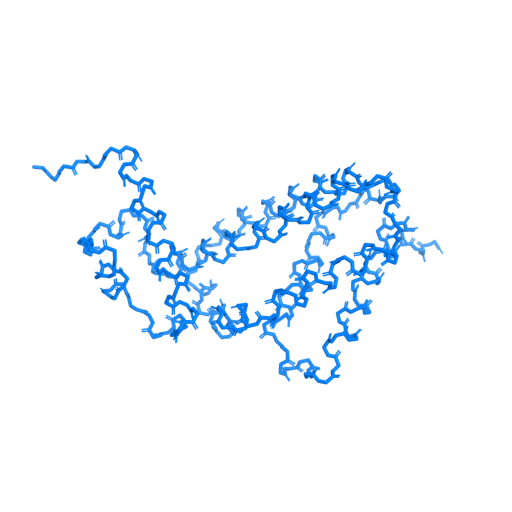5.313 -7.384 1.00 87.50 180 ASP A CA 1
ATOM 1469 C C . ASP A 1 180 ? 9.249 -15.385 -8.891 1.00 87.50 180 ASP A C 1
ATOM 1471 O O . ASP A 1 180 ? 9.413 -14.354 -9.551 1.00 87.50 180 ASP A O 1
ATOM 1475 N N . GLU A 1 181 ? 9.252 -16.590 -9.467 1.00 92.06 181 GLU A N 1
ATOM 1476 C CA . GLU A 1 181 ? 9.419 -16.812 -10.903 1.00 92.06 181 GLU A CA 1
ATOM 1477 C C . GLU A 1 181 ? 8.247 -16.246 -11.709 1.00 92.06 181 GLU A C 1
ATOM 1479 O O . GLU A 1 181 ? 8.460 -15.636 -12.759 1.00 92.06 181 GLU A O 1
ATOM 1484 N N . THR A 1 182 ? 7.019 -16.401 -11.209 1.00 93.19 182 THR A N 1
ATOM 1485 C CA . THR A 1 182 ? 5.804 -15.867 -11.839 1.00 93.19 182 THR A CA 1
ATOM 1486 C C . THR A 1 182 ? 5.846 -14.344 -11.873 1.00 93.19 182 THR A C 1
ATOM 1488 O O . THR A 1 182 ? 5.673 -13.746 -12.935 1.00 93.19 182 THR A O 1
ATOM 1491 N N . MET A 1 183 ? 6.151 -13.705 -10.742 1.00 91.19 183 MET A N 1
ATOM 1492 C CA . MET A 1 183 ? 6.278 -12.249 -10.660 1.00 91.19 183 MET A CA 1
ATOM 1493 C C . MET A 1 183 ? 7.378 -11.743 -11.589 1.00 91.19 183 MET A C 1
ATOM 1495 O O . MET A 1 183 ? 7.168 -10.781 -12.328 1.00 91.19 183 MET A O 1
ATOM 1499 N N . ARG A 1 184 ? 8.532 -12.421 -11.620 1.00 94.12 184 ARG A N 1
ATOM 1500 C CA . ARG A 1 184 ? 9.640 -12.066 -12.515 1.00 94.12 184 ARG A CA 1
ATOM 1501 C C . ARG A 1 184 ? 9.221 -12.138 -13.973 1.00 94.12 184 ARG A C 1
ATOM 1503 O O . ARG A 1 184 ? 9.514 -11.209 -14.721 1.00 94.12 184 ARG A O 1
ATOM 1510 N N . LEU A 1 185 ? 8.543 -13.212 -14.370 1.00 95.56 185 LEU A N 1
ATOM 1511 C CA . LEU A 1 185 ? 8.077 -13.394 -15.739 1.00 95.56 185 LEU A CA 1
ATOM 1512 C C . LEU A 1 185 ? 7.113 -12.275 -16.154 1.00 95.56 185 LEU A C 1
ATOM 1514 O O . LEU A 1 185 ? 7.299 -11.674 -17.212 1.00 95.56 185 LEU A O 1
ATOM 1518 N N . LEU A 1 186 ? 6.130 -11.963 -15.307 1.00 95.00 186 LEU A N 1
ATOM 1519 C CA . LEU A 1 186 ? 5.127 -10.932 -15.579 1.00 95.00 186 LEU A CA 1
ATOM 1520 C C . LEU A 1 186 ? 5.744 -9.534 -15.643 1.00 95.00 186 LEU A C 1
ATOM 1522 O O . LEU A 1 186 ? 5.561 -8.824 -16.629 1.00 95.00 186 LEU A O 1
ATOM 1526 N N . ILE A 1 187 ? 6.527 -9.152 -14.631 1.00 93.31 187 ILE A N 1
ATOM 1527 C CA . ILE A 1 187 ? 7.163 -7.830 -14.565 1.00 93.31 187 ILE A CA 1
ATOM 1528 C C . ILE A 1 187 ? 8.122 -7.644 -15.737 1.00 93.31 187 ILE A C 1
ATOM 1530 O O . ILE A 1 187 ? 8.086 -6.606 -16.393 1.00 93.31 187 ILE A O 1
ATOM 1534 N N . LYS A 1 188 ? 8.953 -8.650 -16.037 1.00 94.62 188 LYS A N 1
ATOM 1535 C CA . LYS A 1 188 ? 9.887 -8.574 -17.162 1.00 94.62 188 LYS A CA 1
ATOM 1536 C C . LYS A 1 188 ? 9.150 -8.443 -18.492 1.00 94.62 188 LYS A C 1
ATOM 1538 O O . LYS A 1 188 ? 9.572 -7.655 -19.332 1.00 94.62 188 LYS A O 1
ATOM 1543 N N . GLY A 1 189 ? 8.048 -9.173 -18.675 1.00 94.19 189 GLY A N 1
ATOM 1544 C CA . GLY A 1 189 ? 7.187 -9.047 -19.852 1.00 94.19 189 GLY A CA 1
ATOM 1545 C C . GLY A 1 189 ? 6.642 -7.627 -20.024 1.00 94.19 189 GLY A C 1
ATOM 1546 O O . GLY A 1 189 ? 6.791 -7.046 -21.098 1.00 94.19 189 GLY A O 1
ATOM 1547 N N . LEU A 1 190 ? 6.108 -7.040 -18.946 1.00 92.12 190 LEU A N 1
ATOM 1548 C CA . LEU A 1 190 ? 5.636 -5.651 -18.940 1.00 92.12 190 LEU A CA 1
ATOM 1549 C C . LEU A 1 190 ? 6.763 -4.661 -19.245 1.00 92.12 190 LEU A C 1
ATOM 1551 O O . LEU A 1 190 ? 6.566 -3.747 -20.036 1.00 92.12 190 LEU A O 1
ATOM 1555 N N . MET A 1 191 ? 7.956 -4.849 -18.673 1.00 90.31 191 MET A N 1
ATOM 1556 C CA . MET A 1 191 ? 9.121 -4.005 -18.962 1.00 90.31 191 MET A CA 1
ATOM 1557 C C . MET A 1 191 ? 9.559 -4.106 -20.428 1.00 90.31 191 MET A C 1
ATOM 1559 O O . MET A 1 191 ? 9.875 -3.093 -21.038 1.00 90.31 191 MET A O 1
ATOM 1563 N N . ILE A 1 192 ? 9.564 -5.300 -21.024 1.00 91.75 192 ILE A N 1
ATOM 1564 C CA . ILE A 1 192 ? 9.917 -5.463 -22.442 1.00 91.75 192 ILE A CA 1
ATOM 1565 C C . ILE A 1 192 ? 8.930 -4.701 -23.331 1.00 91.75 192 ILE A C 1
ATOM 1567 O O . ILE A 1 192 ? 9.364 -3.924 -24.180 1.00 91.75 192 ILE A O 1
ATOM 1571 N N . GLN A 1 193 ? 7.624 -4.878 -23.111 1.00 90.06 193 GLN A N 1
ATOM 1572 C CA . GLN A 1 193 ? 6.593 -4.159 -23.870 1.00 90.06 193 GLN A CA 1
ATOM 1573 C C . GLN A 1 193 ? 6.687 -2.648 -23.650 1.00 90.06 193 GLN A C 1
ATOM 1575 O O . GLN A 1 193 ? 6.629 -1.883 -24.610 1.00 90.06 193 GLN A O 1
ATOM 1580 N N . LEU A 1 194 ? 6.943 -2.215 -22.414 1.00 87.94 194 LEU A N 1
ATOM 1581 C CA . LEU A 1 194 ? 7.079 -0.802 -22.080 1.00 87.94 194 LEU A CA 1
ATOM 1582 C C . LEU A 1 194 ? 8.216 -0.121 -22.850 1.00 87.94 194 LEU A C 1
ATOM 1584 O O . LEU A 1 194 ? 8.089 1.047 -23.194 1.00 87.94 194 LEU A O 1
ATOM 1588 N N . PHE A 1 195 ? 9.323 -0.812 -23.126 1.00 85.06 195 PHE A N 1
ATOM 1589 C CA . PHE A 1 195 ? 10.473 -0.221 -23.821 1.00 85.06 195 PHE A CA 1
ATOM 1590 C C . PHE A 1 195 ? 10.475 -0.463 -25.335 1.00 85.06 195 PHE A C 1
ATOM 1592 O O . PHE A 1 195 ? 10.966 0.379 -26.085 1.00 85.06 195 PHE A O 1
ATOM 1599 N N . HIS A 1 196 ? 9.960 -1.600 -25.806 1.00 84.62 196 HIS A N 1
ATOM 1600 C CA . HIS A 1 196 ? 10.047 -1.993 -27.219 1.00 84.62 196 HIS A CA 1
ATOM 1601 C C . HIS A 1 196 ? 8.715 -1.884 -27.975 1.00 84.62 196 HIS A C 1
ATOM 1603 O O . HIS A 1 196 ? 8.722 -1.848 -29.205 1.00 84.62 196 HIS A O 1
ATOM 1609 N N . GLY A 1 197 ? 7.595 -1.747 -27.261 1.00 68.50 197 GLY A N 1
ATOM 1610 C CA . GLY A 1 197 ? 6.244 -1.697 -27.818 1.00 68.50 197 GLY A CA 1
ATOM 1611 C C . GLY A 1 197 ? 5.705 -3.060 -28.201 1.00 68.50 197 GLY A C 1
ATOM 1612 O O . GLY A 1 197 ? 6.413 -4.068 -28.155 1.00 68.50 197 GLY A O 1
ATOM 1613 N N . ASP A 1 198 ? 4.440 -3.082 -28.609 1.00 59.09 198 ASP A N 1
ATOM 1614 C CA . ASP A 1 198 ? 3.869 -4.253 -29.256 1.00 59.09 198 ASP A CA 1
ATOM 1615 C C . ASP A 1 198 ? 4.588 -4.466 -30.593 1.00 59.09 198 ASP A C 1
ATOM 1617 O O . ASP A 1 198 ? 4.399 -3.717 -31.550 1.00 59.09 198 ASP A O 1
ATOM 1621 N N . HIS A 1 199 ? 5.427 -5.499 -30.677 1.00 50.62 199 HIS A N 1
ATOM 1622 C CA . HIS A 1 199 ? 5.867 -6.051 -31.956 1.00 50.62 199 HIS A CA 1
ATOM 1623 C C . HIS A 1 199 ? 4.690 -6.787 -32.607 1.00 50.62 199 HIS A C 1
ATOM 1625 O O . HIS A 1 199 ? 4.684 -8.011 -32.666 1.00 50.62 199 HIS A O 1
ATOM 1631 N N . ASN A 1 200 ? 3.673 -6.048 -33.036 1.00 40.94 200 ASN A N 1
ATOM 1632 C CA . ASN A 1 200 ? 2.595 -6.549 -33.879 1.00 40.94 200 ASN A CA 1
ATOM 1633 C C . ASN A 1 200 ? 2.346 -5.527 -34.995 1.00 40.94 200 ASN A C 1
ATOM 1635 O O . ASN A 1 200 ? 1.384 -4.764 -34.942 1.00 40.94 200 ASN A O 1
ATOM 1639 N N . ASP A 1 201 ? 3.248 -5.541 -35.978 1.00 36.72 201 ASP A N 1
ATOM 1640 C CA . ASP A 1 201 ? 2.911 -5.286 -37.384 1.00 36.72 201 ASP A CA 1
ATOM 1641 C C . ASP A 1 201 ? 2.794 -6.642 -38.098 1.00 36.72 201 ASP A C 1
ATOM 1643 O O . ASP A 1 201 ? 3.683 -7.502 -37.870 1.00 36.72 201 ASP A O 1
#

Secondary structure (DSSP, 8-state):
-PPPPPHHHHHHHHHHHHHHHHHHHHHHHHHH--HHHHHHHHT--HHHHTTT-SSHHHHHHHHHHHHHHHHHHHHHHHHHH--SPPPHHHHHHHHHHHHHHHHTTHHHHH--HHHHHHHHTTS-HHHHHHHHHHHHHHHHHHHHHSTT---TTHHHHHHHHHHHHHGGGGHHHH-GGGHHHHHHHHHHHHHHHHHH-----

Organism: NCBI:txid1076179

InterPro domains:
  IPR001647 DNA-binding HTH domain, TetR-type [PF00440] (19-63)
  IPR001647 DNA-binding HTH domain, TetR-type [PS50977] (11-71)
  IPR009057 Homedomain-like superfamily [SSF46689] (5-79)
  IPR050624 Nucleoid occlusion factor SlmA/HTH-type transcriptional regulator [PTHR43479] (13-170)

pLDDT: mean 84.2, std 10.47, range [36.72, 97.38]

Mean predicted aligned error: 6.64 Å

Solvent-accessible surface area (backbone atoms only — not comparable to full-atom values): 11344 Å² total; per-residue (Å²): 129,83,82,77,71,52,74,67,56,45,52,52,52,52,52,48,47,40,56,50,47,50,53,38,20,43,75,54,30,63,88,71,53,48,69,68,59,52,25,58,77,61,70,47,62,70,73,60,50,57,76,78,32,96,45,68,48,58,50,50,47,53,43,51,48,56,50,51,50,52,55,53,51,52,51,51,52,55,59,72,70,49,92,64,86,77,45,60,67,59,48,34,52,50,51,49,51,54,49,51,58,43,59,59,59,54,46,66,36,41,42,45,52,68,43,49,50,63,29,58,77,71,51,58,69,65,65,56,49,55,49,54,54,49,47,27,52,55,39,41,60,50,42,72,72,41,81,68,45,57,71,73,61,33,57,57,53,31,53,50,53,51,50,60,58,55,45,68,44,39,40,79,82,76,33,70,93,46,45,69,61,50,51,49,53,53,47,40,51,52,40,49,39,37,54,71,45,85,91,74,129

Nearest PDB structures (foldseek):
  5wm9-assembly1_A  TM=6.981E-01  e=6.227E-04  Mycobacterium tuberculosis H37Rv
  6hs0-assembly1_A  TM=7.053E-01  e=1.315E-03  Mycobacterium tuberculosis H37Rv
  3ppb-assembly1_B  TM=5.149E-01  e=7.507E-04  Shewanella loihica PV-4
  2gfn-assembly1_A  TM=6.210E-01  e=3.156E-02  Rhodococcus jostii RHA1
  3dew-assembly1_A-2  TM=4.682E-01  e=7.767E-03  Geobacter sulfurreducens